Protein AF-A0A4P2QV17-F1 (afdb_monomer_lite)

Radius of gyration: 20.15 Å; chains: 1; bounding box: 48×38×55 Å

Organism: Sorangium cellulosum (NCBI:txid56)

Secondary structure (DSSP, 8-state):
-PPP--S-----S------S-HHHHHHHHHHHHHHHHHHHHHT----HHHHHHHHHHHT-THHHHHHHHHHHHHHHHHHHHHHHHHHHHHHHHHH-HHHHHH----HHHHHHHHHHSPPPSSHHHHHHHHHHHHHHHHHHHHHTGGG---TTHHHHHHHHHHHHHHHHHHHHHHHHHHHTT--HHHHHHHHHHHHHHHHHHHHHHHHHHHHHHTTSPPPTTHHHHHHHHHHHHT--SS-TTTHHHHHHTT--

InterPro domains:
  IPR009078 Ferritin-like superfamily [SSF47240] (22-201)

Foldseek 3Di:
DDDDDPPDDPPPAQDQDDDPDLLLLLLVLLVLVLQLLLLVLQLADQPVVQQVVVCVVVVHPVVVVVSVVVNVVSNVVSVVLNVLSVVVNVSSCVNCVVSNVPRDHPPVLNVLSNVLSPHQPHPLLVLLLQLLLLLLVLLCLVFPVVLRPPVVCVVSSVVVNVVSVVSLVVSLVVNVVALLPDAPVRLVVSLVSSVVSNVSNVVSCVVSLVSSCVPRNTDPCSSVVSSVVSCVVSCDDPVVPCVVVNVVVVVD

Sequence (252 aa):
MMEPDDENAPFDAPVSFGFESDAEANATCLLITWFAVVESAALGVLPVLPALDLARERGDLRYLDSFFAHGLKHLRDEQAHANLWCEALLDFTRAYPDVVERARLPGWLMKSMLRRVAVPHDVLEFAVDCLAFEVVMSAFYEIAAPRLSYPPLGPVFRRLAIDERAHTAYDRAYLECFLSGASLPAYLRAISRYWWHTAGVLATVVPLLRALDRHRPLPRGAFRRRLAAHIQGSGMPGCRRIAPALLGQRAA

Structure (mmCIF, N/CA/C/O backbone):
data_AF-A0A4P2QV17-F1
#
_entry.id   AF-A0A4P2QV17-F1
#
loop_
_atom_site.group_PDB
_atom_site.id
_atom_site.type_symbol
_atom_site.label_atom_id
_atom_site.label_alt_id
_atom_site.label_comp_id
_atom_site.label_asym_id
_atom_site.label_entity_id
_atom_site.label_seq_id
_atom_site.pdbx_PDB_ins_code
_atom_site.Cartn_x
_atom_site.Cartn_y
_atom_site.Cartn_z
_atom_site.occupancy
_atom_site.B_iso_or_equiv
_atom_site.auth_seq_id
_atom_site.auth_comp_id
_atom_site.auth_asym_id
_atom_site.auth_atom_id
_atom_site.pdbx_PDB_model_num
ATOM 1 N N . MET A 1 1 ? -25.572 -18.190 -24.421 1.00 38.19 1 MET A N 1
ATOM 2 C CA . MET A 1 1 ? -24.127 -18.269 -24.704 1.00 38.19 1 MET A CA 1
ATOM 3 C C . MET A 1 1 ? -23.451 -17.537 -23.567 1.00 38.19 1 MET A C 1
ATOM 5 O O . MET A 1 1 ? -23.617 -16.330 -23.487 1.00 38.19 1 MET A O 1
ATOM 9 N N . MET A 1 2 ? -22.871 -18.273 -22.619 1.00 33.22 2 MET A N 1
ATOM 10 C CA . MET A 1 2 ? -21.973 -17.689 -21.621 1.00 33.22 2 MET A CA 1
ATOM 11 C C . MET A 1 2 ? -20.630 -17.489 -22.318 1.00 33.22 2 MET A C 1
ATOM 13 O O . MET A 1 2 ? -20.130 -18.434 -22.931 1.00 33.22 2 MET A O 1
ATOM 17 N N . GLU A 1 3 ? -20.105 -16.269 -22.288 1.00 33.69 3 GLU A N 1
ATOM 18 C CA . GLU A 1 3 ? -18.690 -16.034 -22.570 1.00 33.69 3 GLU A CA 1
ATOM 19 C C . GLU A 1 3 ? -17.870 -16.762 -21.494 1.00 33.69 3 GLU A C 1
ATOM 21 O O . GLU A 1 3 ? -18.296 -16.788 -20.337 1.00 33.69 3 GLU A O 1
ATOM 26 N N . PRO A 1 4 ? -16.762 -17.426 -21.848 1.00 39.09 4 PRO A N 1
ATOM 27 C CA . PRO A 1 4 ? -15.910 -18.043 -20.848 1.00 39.09 4 PRO A CA 1
ATOM 28 C C . PRO A 1 4 ? -15.211 -16.953 -20.025 1.00 39.09 4 PRO A C 1
ATOM 30 O O . PRO A 1 4 ? -14.609 -16.039 -20.586 1.00 39.09 4 PRO A O 1
ATOM 33 N N . ASP A 1 5 ? -15.303 -17.084 -18.701 1.00 39.72 5 ASP A N 1
ATOM 34 C CA . ASP A 1 5 ? -14.542 -16.320 -17.714 1.00 39.72 5 ASP A CA 1
ATOM 35 C C . ASP A 1 5 ? -13.038 -16.535 -17.937 1.00 39.72 5 ASP A C 1
ATOM 37 O O . ASP A 1 5 ? -12.472 -17.568 -17.575 1.00 39.72 5 ASP A O 1
ATOM 41 N N . ASP A 1 6 ? -12.386 -15.538 -18.527 1.00 38.88 6 ASP A N 1
ATOM 42 C CA . ASP A 1 6 ? -10.941 -15.492 -18.767 1.00 38.88 6 ASP A CA 1
ATOM 43 C C . ASP A 1 6 ? -10.205 -14.870 -17.556 1.00 38.88 6 ASP A C 1
ATOM 45 O O . ASP A 1 6 ? -9.316 -14.032 -17.691 1.00 38.88 6 ASP A O 1
ATOM 49 N N . GLU A 1 7 ? -10.623 -15.220 -16.331 1.00 42.09 7 GLU A N 1
ATOM 50 C CA . GLU A 1 7 ? -10.045 -14.683 -15.082 1.00 42.09 7 GLU A CA 1
ATOM 51 C C . GLU A 1 7 ? -8.847 -15.497 -14.550 1.00 42.09 7 GLU A C 1
ATOM 53 O O . GLU A 1 7 ? -8.261 -15.118 -13.542 1.00 42.09 7 GLU A O 1
ATOM 58 N N . ASN A 1 8 ? -8.441 -16.585 -15.219 1.00 40.03 8 ASN A N 1
ATOM 59 C CA . ASN A 1 8 ? -7.375 -17.484 -14.742 1.00 40.03 8 ASN A CA 1
ATOM 60 C C . ASN A 1 8 ? -6.414 -17.982 -15.838 1.00 40.03 8 ASN A C 1
ATOM 62 O O . ASN A 1 8 ? -5.809 -19.045 -15.682 1.00 40.03 8 ASN A O 1
ATOM 66 N N . ALA A 1 9 ? -6.259 -17.262 -16.954 1.00 36.94 9 ALA A N 1
ATOM 67 C CA . ALA A 1 9 ? -5.249 -17.637 -17.942 1.00 36.94 9 ALA A CA 1
ATOM 68 C C . ALA A 1 9 ? -3.845 -17.548 -17.299 1.00 36.94 9 ALA A C 1
ATOM 70 O O . ALA A 1 9 ? -3.461 -16.464 -16.848 1.00 36.94 9 ALA A O 1
ATOM 71 N N . PRO A 1 10 ? -3.077 -18.655 -17.213 1.00 42.69 10 PRO A N 1
ATOM 72 C CA . PRO A 1 10 ? -1.694 -18.587 -16.761 1.00 42.69 10 PRO A CA 1
ATOM 73 C C . PRO A 1 10 ? -0.923 -17.636 -17.678 1.00 42.69 10 PRO A C 1
ATOM 75 O O . PRO A 1 10 ? -1.154 -17.611 -18.887 1.00 42.69 10 PRO A O 1
ATOM 78 N N . PHE A 1 11 ? -0.010 -16.850 -17.105 1.00 51.84 11 PHE A N 1
ATOM 79 C CA . PHE A 1 11 ? 0.946 -16.073 -17.887 1.00 51.84 11 PHE A CA 1
ATOM 80 C C . PHE A 1 11 ? 1.779 -17.056 -18.732 1.00 51.84 11 PHE A C 1
ATOM 82 O O . PHE A 1 11 ? 2.715 -17.684 -18.235 1.00 51.84 11 PHE A O 1
ATOM 89 N N . ASP A 1 12 ? 1.390 -17.257 -19.995 1.00 48.19 12 ASP A N 1
ATOM 90 C CA . ASP A 1 12 ? 2.164 -18.022 -20.974 1.00 48.19 12 ASP A CA 1
ATOM 91 C C . ASP A 1 12 ? 3.592 -17.453 -21.069 1.00 48.19 12 ASP A C 1
ATOM 93 O O . ASP A 1 12 ? 3.799 -16.265 -20.829 1.00 48.19 12 ASP A O 1
ATOM 97 N N . ALA A 1 13 ? 4.555 -18.335 -21.385 1.00 48.34 13 ALA A N 1
ATOM 98 C CA . ALA A 1 13 ? 6.018 -18.160 -21.427 1.00 48.34 13 ALA A CA 1
ATOM 99 C C . ALA A 1 13 ? 6.567 -16.715 -21.313 1.00 48.34 13 ALA A C 1
ATOM 101 O O . ALA A 1 13 ? 6.122 -15.838 -22.054 1.00 48.34 13 ALA A O 1
ATOM 102 N N . PRO A 1 14 ? 7.621 -16.470 -20.499 1.00 56.62 14 PRO A N 1
ATOM 103 C CA . PRO A 1 14 ? 8.098 -15.122 -20.184 1.00 56.62 14 PRO A CA 1
ATOM 104 C C . PRO A 1 14 ? 8.281 -14.273 -21.447 1.00 56.62 14 PRO A C 1
ATOM 106 O O . PRO A 1 14 ? 9.159 -14.530 -22.276 1.00 56.62 14 PRO A O 1
ATOM 109 N N . VAL A 1 15 ? 7.424 -13.261 -21.596 1.00 62.22 15 VAL A N 1
ATOM 110 C CA . VAL A 1 15 ? 7.450 -12.355 -22.744 1.00 62.22 15 VAL A CA 1
ATOM 111 C C . VAL A 1 15 ? 8.679 -11.466 -22.613 1.00 62.22 15 VAL A C 1
ATOM 113 O O . VAL A 1 15 ? 8.728 -10.561 -21.779 1.00 62.22 15 VAL A O 1
ATOM 116 N N . SER A 1 16 ? 9.684 -11.718 -23.449 1.00 63.75 16 SER A N 1
ATOM 117 C CA . SER A 1 16 ? 10.854 -10.851 -23.540 1.00 63.75 16 SER A CA 1
ATOM 118 C C . SER A 1 16 ? 10.468 -9.532 -24.218 1.00 63.75 16 SER A C 1
ATOM 120 O O . SER A 1 16 ? 10.110 -9.488 -25.394 1.00 63.75 16 SER A O 1
ATOM 122 N N . PHE A 1 17 ? 10.522 -8.450 -23.449 1.00 78.38 17 PHE A N 1
ATOM 123 C CA . PHE A 1 17 ? 10.371 -7.063 -23.883 1.00 78.38 17 PHE A CA 1
ATOM 124 C C . PHE A 1 17 ? 11.746 -6.381 -23.999 1.00 78.38 17 PHE A C 1
ATOM 126 O O . PHE A 1 17 ? 12.579 -6.460 -23.094 1.00 78.38 17 PHE A O 1
ATOM 133 N N . GLY A 1 18 ? 12.005 -5.685 -25.103 1.00 81.69 18 GLY A N 1
ATOM 134 C CA . GLY A 1 18 ? 13.223 -4.889 -25.245 1.00 81.69 18 GLY A CA 1
ATOM 135 C C . GLY A 1 18 ? 13.102 -3.577 -24.475 1.00 81.69 18 GLY A C 1
ATOM 136 O O . GLY A 1 18 ? 12.400 -2.680 -24.929 1.00 81.69 18 GLY A O 1
ATOM 137 N N . PHE A 1 19 ? 13.783 -3.459 -23.332 1.00 84.69 19 PHE A N 1
ATOM 138 C CA . PHE A 1 19 ? 13.899 -2.183 -22.621 1.00 84.69 19 PHE A CA 1
ATOM 139 C C . PHE A 1 19 ? 14.647 -1.149 -23.469 1.00 84.69 19 PHE A C 1
ATOM 141 O O . PHE A 1 19 ? 15.650 -1.475 -24.106 1.00 84.69 19 PHE A O 1
ATOM 148 N N . GLU A 1 20 ? 14.202 0.108 -23.431 1.00 83.00 20 GLU A N 1
ATOM 149 C CA . GLU A 1 20 ? 14.840 1.206 -24.169 1.00 83.00 20 GLU A CA 1
ATOM 150 C C . GLU A 1 20 ? 16.208 1.571 -23.567 1.00 83.00 20 GLU A C 1
ATOM 152 O O . GLU A 1 20 ? 17.064 2.145 -24.243 1.00 83.00 20 GLU A O 1
ATOM 157 N N . SER A 1 21 ? 16.444 1.224 -22.294 1.00 84.31 21 SER A N 1
ATOM 158 C CA . SER A 1 21 ? 17.759 1.336 -21.661 1.00 84.31 21 SER A CA 1
ATOM 159 C C . SER A 1 21 ? 17.934 0.453 -20.418 1.00 84.31 21 SER A C 1
ATOM 161 O O . SER A 1 21 ? 16.971 0.004 -19.792 1.00 84.31 21 SER A O 1
ATOM 163 N N . ASP A 1 22 ? 19.183 0.346 -19.952 1.00 85.88 22 ASP A N 1
ATOM 164 C CA . ASP A 1 22 ? 19.517 -0.246 -18.651 1.00 85.88 22 ASP A CA 1
ATOM 165 C C . ASP A 1 22 ? 18.851 0.458 -17.463 1.00 85.88 22 ASP A C 1
ATOM 167 O O . ASP A 1 22 ? 18.539 -0.179 -16.456 1.00 85.88 22 ASP A O 1
ATOM 171 N N . ALA A 1 23 ? 18.636 1.773 -17.545 1.00 84.50 23 ALA A N 1
ATOM 172 C CA . ALA A 1 23 ? 17.977 2.518 -16.479 1.00 84.50 23 ALA A CA 1
ATOM 173 C C . ALA A 1 23 ? 16.497 2.123 -16.352 1.00 84.50 23 ALA A C 1
ATOM 175 O O . ALA A 1 23 ? 15.996 2.051 -15.228 1.00 84.50 23 ALA A O 1
ATOM 176 N N . GLU A 1 24 ? 15.830 1.803 -17.467 1.00 86.31 24 GLU A N 1
ATOM 177 C CA . GLU A 1 24 ? 14.460 1.277 -17.471 1.00 86.31 24 GLU A CA 1
ATOM 178 C C . GLU A 1 24 ? 14.379 -0.089 -16.811 1.00 86.31 24 GLU A C 1
ATOM 180 O O . GLU A 1 24 ? 13.544 -0.316 -15.933 1.00 86.31 24 GLU A O 1
ATOM 185 N N . ALA A 1 25 ? 15.274 -0.986 -17.229 1.00 88.25 25 ALA A N 1
ATOM 186 C CA . ALA A 1 25 ? 15.317 -2.354 -16.750 1.00 88.25 25 ALA A CA 1
ATOM 187 C C . ALA A 1 25 ? 15.582 -2.377 -15.238 1.00 88.25 25 ALA A C 1
ATOM 189 O O . ALA A 1 25 ? 14.875 -3.043 -14.483 1.00 88.25 25 ALA A O 1
ATOM 190 N N . ASN A 1 26 ? 16.534 -1.561 -14.770 1.00 87.44 26 ASN A N 1
ATOM 191 C CA . ASN A 1 26 ? 16.851 -1.426 -13.349 1.00 87.44 26 ASN A CA 1
ATOM 192 C C . ASN A 1 26 ? 15.697 -0.801 -12.544 1.00 87.44 26 ASN A C 1
ATOM 194 O O . ASN A 1 26 ? 15.430 -1.238 -11.424 1.00 87.44 26 ASN A O 1
ATOM 198 N N . ALA A 1 27 ? 15.011 0.216 -13.082 1.00 86.88 27 ALA A N 1
ATOM 199 C CA . ALA A 1 27 ? 13.859 0.830 -12.417 1.00 86.88 27 ALA A CA 1
ATOM 200 C C . ALA A 1 27 ? 12.680 -0.149 -12.309 1.00 86.88 27 ALA A C 1
ATOM 202 O O . ALA A 1 27 ? 12.045 -0.226 -11.258 1.00 86.88 27 ALA A O 1
ATOM 203 N N . THR A 1 28 ? 12.436 -0.926 -13.366 1.00 89.50 28 THR A N 1
ATOM 204 C CA . THR A 1 28 ? 11.405 -1.970 -13.408 1.00 89.50 28 THR A CA 1
ATOM 205 C C . THR A 1 28 ? 11.719 -3.084 -12.410 1.00 89.50 28 THR A C 1
ATOM 207 O O . THR A 1 28 ? 10.870 -3.418 -11.589 1.00 89.50 28 THR A O 1
ATOM 210 N N . CYS A 1 29 ? 12.957 -3.588 -12.391 1.00 89.62 29 CYS A N 1
ATOM 211 C CA . CYS A 1 29 ? 13.399 -4.599 -11.427 1.00 89.62 29 CYS A CA 1
ATOM 212 C C . CYS A 1 29 ? 13.250 -4.121 -9.974 1.00 89.62 29 CYS A C 1
ATOM 214 O O . CYS A 1 29 ? 12.687 -4.831 -9.137 1.00 89.62 29 CYS A O 1
ATOM 216 N N . LEU A 1 30 ? 13.702 -2.895 -9.677 1.00 87.25 30 LEU A N 1
ATOM 217 C CA . LEU A 1 30 ? 13.573 -2.306 -8.344 1.00 87.25 30 LEU A CA 1
ATOM 218 C C . LEU A 1 30 ? 12.106 -2.201 -7.917 1.00 87.25 30 LEU A C 1
ATOM 220 O O . LEU A 1 30 ? 11.791 -2.458 -6.759 1.00 87.25 30 LEU A O 1
ATOM 224 N N . LEU A 1 31 ? 11.224 -1.828 -8.841 1.00 89.00 31 LEU A N 1
ATOM 225 C CA . LEU A 1 31 ? 9.802 -1.677 -8.581 1.00 89.00 31 LEU A CA 1
ATOM 226 C C . LEU A 1 31 ? 9.115 -3.010 -8.302 1.00 89.00 31 LEU A C 1
ATOM 228 O O . LEU A 1 31 ? 8.479 -3.137 -7.260 1.00 89.00 31 LEU A O 1
ATOM 232 N N . ILE A 1 32 ? 9.274 -3.994 -9.191 1.00 90.12 32 ILE A N 1
ATOM 233 C CA . ILE A 1 32 ? 8.672 -5.324 -9.021 1.00 90.12 32 ILE A CA 1
ATOM 234 C C . ILE A 1 32 ? 9.133 -5.922 -7.693 1.00 90.12 32 ILE A C 1
ATOM 236 O O . ILE A 1 32 ? 8.326 -6.420 -6.914 1.00 90.12 32 ILE A O 1
ATOM 240 N N . THR A 1 33 ? 10.428 -5.799 -7.394 1.00 88.44 33 THR A N 1
ATOM 241 C CA . THR A 1 33 ? 10.967 -6.312 -6.136 1.00 88.44 33 THR A CA 1
ATOM 242 C C . THR A 1 33 ? 10.422 -5.563 -4.927 1.00 88.44 33 THR A C 1
ATOM 244 O O . THR A 1 33 ? 10.116 -6.178 -3.911 1.00 88.44 33 THR A O 1
ATOM 247 N N . TRP A 1 34 ? 10.305 -4.235 -5.009 1.00 87.69 34 TRP A N 1
ATOM 248 C CA . TRP A 1 34 ? 9.738 -3.436 -3.926 1.00 87.69 34 TRP A CA 1
ATOM 249 C C . TRP A 1 34 ? 8.313 -3.889 -3.614 1.00 87.69 34 TRP A C 1
ATOM 251 O O . TRP A 1 34 ? 8.033 -4.188 -2.458 1.00 87.69 34 TRP A O 1
ATOM 261 N N . PHE A 1 35 ? 7.456 -4.018 -4.627 1.00 87.81 35 PHE A N 1
ATOM 262 C CA . PHE A 1 35 ? 6.078 -4.459 -4.433 1.00 87.81 35 PHE A CA 1
ATOM 263 C C . PHE A 1 35 ? 6.002 -5.885 -3.898 1.00 87.81 35 PHE A C 1
ATOM 265 O O . PHE A 1 35 ? 5.341 -6.108 -2.893 1.00 87.81 35 PHE A O 1
ATOM 272 N N . ALA A 1 36 ? 6.763 -6.827 -4.462 1.00 88.06 36 ALA A N 1
ATOM 273 C CA . ALA A 1 36 ? 6.804 -8.195 -3.947 1.00 88.06 36 ALA A CA 1
ATOM 274 C C . ALA A 1 36 ? 7.139 -8.232 -2.445 1.00 88.06 36 ALA A C 1
ATOM 276 O O . ALA A 1 36 ? 6.538 -8.989 -1.688 1.00 88.06 36 ALA A O 1
ATOM 277 N N . VAL A 1 37 ? 8.060 -7.375 -1.990 1.00 84.94 37 VAL A N 1
ATOM 278 C CA . VAL A 1 37 ? 8.419 -7.256 -0.570 1.00 84.94 37 VAL A CA 1
ATOM 279 C C . VAL A 1 37 ? 7.317 -6.600 0.255 1.00 84.94 37 VAL A C 1
ATOM 281 O O . VAL A 1 37 ? 7.038 -7.053 1.362 1.00 84.94 37 VAL A O 1
ATOM 284 N N . VAL A 1 38 ? 6.747 -5.505 -0.237 1.00 83.38 38 VAL A N 1
ATOM 285 C CA . VAL A 1 38 ? 5.783 -4.696 0.511 1.00 83.38 38 VAL A CA 1
ATOM 286 C C . VAL A 1 38 ? 4.466 -5.430 0.702 1.00 83.38 38 VAL A C 1
ATOM 288 O O . VAL A 1 38 ? 4.000 -5.510 1.830 1.00 83.38 38 VAL A O 1
ATOM 291 N N . GLU A 1 39 ? 3.936 -6.026 -0.355 1.00 85.25 39 GLU A N 1
ATOM 292 C CA . GLU A 1 39 ? 2.667 -6.762 -0.350 1.00 85.25 39 GLU A CA 1
ATOM 293 C C . GLU A 1 39 ? 2.804 -8.034 0.502 1.00 85.25 39 GLU A C 1
ATOM 295 O O . GLU A 1 39 ? 1.955 -8.366 1.325 1.00 85.25 39 GLU A O 1
ATOM 300 N N . SER A 1 40 ? 3.969 -8.695 0.434 1.00 85.12 40 SER A N 1
ATOM 301 C CA . SER A 1 40 ? 4.284 -9.805 1.347 1.00 85.12 40 SER A CA 1
ATOM 302 C C . SER A 1 40 ? 4.381 -9.360 2.809 1.00 85.12 40 SER A C 1
ATOM 304 O O . SER A 1 40 ? 4.091 -10.142 3.711 1.00 85.12 40 SER A O 1
ATOM 306 N N . ALA A 1 41 ? 4.828 -8.130 3.071 1.00 80.31 41 ALA A N 1
ATOM 307 C CA . ALA A 1 41 ? 4.888 -7.589 4.425 1.00 80.31 41 ALA A CA 1
ATOM 308 C C . ALA A 1 41 ? 3.508 -7.128 4.922 1.00 80.31 41 ALA A C 1
ATOM 310 O O . ALA A 1 41 ? 3.248 -7.239 6.121 1.00 80.31 41 ALA A O 1
ATOM 311 N N . ALA A 1 42 ? 2.636 -6.655 4.026 1.00 79.00 42 ALA A N 1
ATOM 312 C CA . ALA A 1 42 ? 1.272 -6.217 4.321 1.00 79.00 42 ALA A CA 1
ATOM 313 C C . ALA A 1 42 ? 0.392 -7.352 4.867 1.00 79.00 42 ALA A C 1
ATOM 315 O O . ALA A 1 42 ? -0.451 -7.103 5.725 1.00 79.00 42 ALA A O 1
ATOM 316 N N . LEU A 1 43 ? 0.697 -8.610 4.516 1.00 77.50 43 LEU A N 1
ATOM 317 C CA . LEU A 1 43 ? 0.105 -9.799 5.146 1.00 77.50 43 LEU A CA 1
ATOM 318 C C . LEU A 1 43 ? 0.151 -9.768 6.683 1.00 77.50 43 LEU A C 1
ATOM 320 O O . LEU A 1 43 ? -0.746 -10.311 7.318 1.00 77.50 43 LEU A O 1
ATOM 324 N N . GLY A 1 44 ? 1.160 -9.117 7.275 1.00 73.00 44 GLY A N 1
ATOM 325 C CA . GLY A 1 44 ? 1.158 -8.686 8.673 1.00 73.00 44 GLY A CA 1
ATOM 326 C C . GLY A 1 44 ? 0.706 -9.725 9.711 1.00 73.00 44 GLY A C 1
ATOM 327 O O . GLY A 1 44 ? 0.796 -10.938 9.535 1.00 73.00 44 GLY A O 1
ATOM 328 N N . VAL A 1 45 ? 0.251 -9.228 10.863 1.00 73.00 45 VAL A N 1
ATOM 329 C CA . VAL A 1 45 ? -0.427 -10.029 11.889 1.00 73.00 45 VAL A CA 1
ATOM 330 C C . VAL A 1 45 ? -1.637 -9.236 12.356 1.00 73.00 45 VAL A C 1
ATOM 332 O O . VAL A 1 45 ? -1.490 -8.100 12.810 1.00 73.00 45 VAL A O 1
ATOM 335 N N . LEU A 1 46 ? -2.827 -9.835 12.279 1.00 82.81 46 LEU A N 1
ATOM 336 C CA . LEU A 1 46 ? -4.031 -9.227 12.843 1.00 82.81 46 LEU A CA 1
ATOM 337 C C . LEU A 1 46 ? -3.848 -9.029 14.358 1.00 82.81 46 LEU A C 1
ATOM 339 O O . LEU A 1 46 ? -3.422 -9.970 15.038 1.00 82.81 46 LEU A O 1
ATOM 343 N N . PRO A 1 47 ? -4.206 -7.863 14.931 1.00 84.44 47 PRO A N 1
ATOM 344 C CA . PRO A 1 47 ? -4.089 -7.612 16.368 1.00 84.44 47 PRO A CA 1
ATOM 345 C C . PRO A 1 47 ? -5.201 -8.333 17.149 1.00 84.44 47 PRO A C 1
ATOM 347 O O . PRO A 1 47 ? -6.060 -7.709 17.767 1.00 84.44 47 PRO A O 1
ATOM 350 N N . VAL A 1 48 ? -5.192 -9.671 17.130 1.00 87.75 48 VAL A N 1
ATOM 351 C CA . VAL A 1 48 ? -6.251 -10.518 17.702 1.00 87.75 48 VAL A CA 1
ATOM 352 C C . VAL A 1 48 ? -6.387 -10.309 19.207 1.00 87.75 48 VAL A C 1
ATOM 354 O O . VAL A 1 48 ? -7.500 -10.119 19.688 1.00 87.75 48 VAL A O 1
ATOM 357 N N . LEU A 1 49 ? -5.279 -10.316 19.959 1.00 86.81 49 LEU A N 1
ATOM 358 C CA . LEU A 1 49 ? -5.333 -10.098 21.410 1.00 86.81 49 LEU A CA 1
ATOM 359 C C . LEU A 1 49 ? -5.874 -8.695 21.752 1.00 86.81 49 LEU A C 1
ATOM 361 O O . LEU A 1 49 ? -6.864 -8.638 22.480 1.00 86.81 49 LEU A O 1
ATOM 365 N N . PRO A 1 50 ? -5.364 -7.592 21.158 1.00 88.25 50 PRO A N 1
ATOM 366 C CA . PRO A 1 50 ? -5.984 -6.277 21.329 1.00 88.25 50 PRO A CA 1
ATOM 367 C C . PRO A 1 50 ? -7.467 -6.214 20.935 1.00 88.25 50 PRO A C 1
ATOM 369 O O . PRO A 1 50 ? -8.246 -5.536 21.601 1.00 88.25 50 PRO A O 1
ATOM 372 N N . ALA A 1 51 ? -7.892 -6.917 19.879 1.00 87.75 51 ALA A N 1
ATOM 373 C CA . ALA A 1 51 ? -9.300 -6.960 19.483 1.00 87.75 51 ALA A CA 1
ATOM 374 C C . ALA A 1 51 ? -10.178 -7.672 20.523 1.00 87.75 51 ALA A C 1
ATOM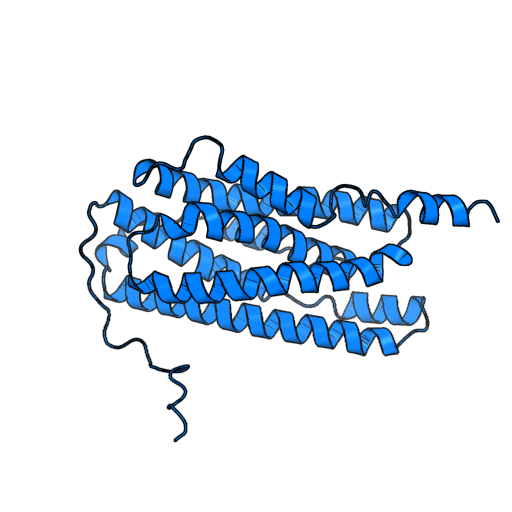 376 O O . ALA A 1 51 ? -11.275 -7.199 20.826 1.00 87.75 51 ALA A O 1
ATOM 377 N N . LEU A 1 52 ? -9.693 -8.778 21.093 1.00 89.19 52 LEU A N 1
ATOM 378 C CA . LEU A 1 52 ? -10.377 -9.500 22.167 1.00 89.19 52 LEU A CA 1
ATOM 379 C C . LEU A 1 52 ? -10.471 -8.661 23.444 1.00 89.19 52 LEU A C 1
ATOM 381 O O . LEU A 1 52 ? -11.527 -8.638 24.075 1.00 89.19 52 LEU A O 1
ATOM 385 N N . ASP A 1 53 ? -9.398 -7.964 23.814 1.00 88.94 53 ASP A N 1
ATOM 386 C CA . ASP A 1 53 ? -9.389 -7.088 24.986 1.00 88.94 53 ASP A CA 1
ATOM 387 C C . ASP A 1 53 ? -10.363 -5.920 24.808 1.00 88.94 53 ASP A C 1
ATOM 389 O O . ASP A 1 53 ? -11.208 -5.694 25.674 1.00 88.94 53 ASP A O 1
ATOM 393 N N . LEU A 1 54 ? -10.372 -5.279 23.635 1.00 84.69 54 LEU A N 1
ATOM 394 C CA . LEU A 1 54 ? -11.332 -4.220 23.317 1.00 84.69 54 LEU A CA 1
ATOM 395 C C . LEU A 1 54 ? -12.791 -4.710 23.372 1.00 84.69 54 LEU A C 1
ATOM 397 O O . LEU A 1 54 ? -13.666 -4.001 23.870 1.00 84.69 54 LEU A O 1
ATOM 401 N N . ALA A 1 55 ? -13.068 -5.923 22.880 1.00 87.31 55 ALA A N 1
ATOM 402 C CA . ALA A 1 55 ? -14.405 -6.517 22.942 1.00 87.31 55 ALA A CA 1
ATOM 403 C C . ALA A 1 55 ? -14.860 -6.754 24.393 1.00 87.31 55 ALA A C 1
ATOM 405 O O . ALA A 1 55 ? -16.020 -6.498 24.725 1.00 87.31 55 ALA A O 1
ATOM 406 N N . ARG A 1 56 ? -13.945 -7.197 25.270 1.00 88.00 56 ARG A N 1
ATOM 407 C CA . ARG A 1 56 ? -14.202 -7.371 26.712 1.00 88.00 56 ARG A CA 1
ATOM 408 C C . ARG A 1 56 ? -14.456 -6.037 27.402 1.00 88.00 56 ARG A C 1
ATOM 410 O O . ARG A 1 56 ? -15.432 -5.925 28.136 1.00 88.00 56 ARG A O 1
ATOM 417 N N . GLU A 1 57 ? -13.618 -5.036 27.141 1.00 86.56 57 GLU A N 1
ATOM 418 C CA . GLU A 1 57 ? -13.748 -3.688 27.708 1.00 86.56 57 GLU A CA 1
ATOM 419 C C . GLU A 1 57 ? -15.083 -3.030 27.338 1.00 86.56 57 GLU A C 1
ATOM 421 O O . GLU A 1 57 ? -15.692 -2.350 28.162 1.00 86.56 57 GLU A O 1
ATOM 426 N N . ARG A 1 58 ? -15.561 -3.253 26.107 1.00 83.56 58 ARG A N 1
ATOM 427 C CA . ARG A 1 58 ? -16.835 -2.708 25.610 1.00 83.56 58 ARG A CA 1
ATOM 428 C C . ARG A 1 58 ? -18.054 -3.563 25.956 1.00 83.56 58 ARG A C 1
ATOM 430 O O . ARG A 1 58 ? -19.176 -3.094 25.786 1.00 83.56 58 ARG A O 1
ATOM 437 N N . GLY A 1 59 ? -17.854 -4.807 26.391 1.00 87.56 59 GLY A N 1
ATOM 438 C CA . GLY A 1 59 ? -18.937 -5.776 26.563 1.00 87.56 59 GLY A CA 1
ATOM 439 C C . GLY A 1 59 ? -19.681 -6.098 25.260 1.00 87.56 59 GLY A C 1
ATOM 440 O O . GLY A 1 59 ? -20.861 -6.438 25.303 1.00 87.56 59 GLY A O 1
ATOM 441 N N . ASP A 1 60 ? -19.021 -5.981 24.104 1.00 85.56 60 ASP A N 1
ATOM 442 C CA . ASP A 1 60 ? -19.632 -6.180 22.785 1.00 85.56 60 ASP A CA 1
ATOM 443 C C . ASP A 1 60 ? -18.842 -7.204 21.967 1.00 85.56 60 ASP A C 1
ATOM 445 O O . ASP A 1 60 ? -17.876 -6.880 21.281 1.00 85.56 60 ASP A O 1
ATOM 449 N N . LEU A 1 61 ? -19.260 -8.470 22.037 1.00 86.88 61 LEU A N 1
ATOM 450 C CA . LEU A 1 61 ? -18.634 -9.554 21.272 1.00 86.88 61 LEU A CA 1
ATOM 451 C C . LEU A 1 61 ? -19.002 -9.525 19.784 1.00 86.88 61 LEU A C 1
ATOM 453 O O . LEU A 1 61 ? -18.240 -10.044 18.975 1.00 86.88 61 LEU A O 1
ATOM 457 N N . ARG A 1 62 ? -20.122 -8.892 19.400 1.00 85.00 62 ARG A N 1
ATOM 458 C CA . ARG A 1 62 ? -20.567 -8.814 17.991 1.00 85.00 62 ARG A CA 1
ATOM 459 C C . ARG A 1 62 ? -19.592 -8.022 17.126 1.00 85.00 62 ARG A C 1
ATOM 461 O O . ARG A 1 62 ? -19.498 -8.237 15.924 1.00 85.00 62 ARG A O 1
ATOM 468 N N . TYR A 1 63 ? -18.839 -7.124 17.751 1.00 82.38 63 TYR A N 1
ATOM 469 C CA . TYR A 1 63 ? -17.744 -6.414 17.113 1.00 82.38 63 TYR A CA 1
ATOM 470 C C . TYR A 1 63 ? -16.689 -7.372 16.520 1.00 82.38 63 TYR A C 1
ATOM 472 O O . TYR A 1 63 ? -16.165 -7.093 15.440 1.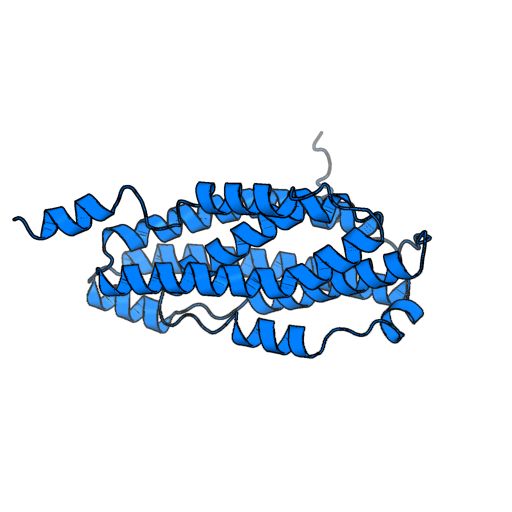00 82.38 63 TYR A O 1
ATOM 480 N N . LEU A 1 64 ? -16.414 -8.516 17.162 1.00 87.12 64 LEU A N 1
ATOM 481 C CA . LEU A 1 64 ? -15.400 -9.462 16.687 1.00 87.12 64 LEU A CA 1
ATOM 482 C C . LEU A 1 64 ? -15.736 -10.019 15.302 1.00 87.12 64 LEU A C 1
ATOM 484 O O . LEU A 1 64 ? -14.825 -10.187 14.496 1.00 87.12 64 LEU A O 1
ATOM 488 N N . ASP A 1 65 ? -17.017 -10.219 14.988 1.00 87.69 65 ASP A N 1
ATOM 489 C CA . ASP A 1 65 ? -17.440 -10.671 13.659 1.00 87.69 65 ASP A CA 1
ATOM 490 C C . ASP A 1 65 ? -17.019 -9.661 12.584 1.00 87.69 65 ASP A C 1
ATOM 492 O O . ASP A 1 65 ? -16.448 -10.037 11.563 1.00 87.69 65 ASP A O 1
ATOM 496 N N . SER A 1 66 ? -17.228 -8.364 12.840 1.00 81.88 66 SER A N 1
ATOM 497 C CA . SER A 1 66 ? -16.815 -7.298 11.920 1.00 81.88 66 SER A CA 1
ATOM 498 C C . SER A 1 66 ? -15.291 -7.160 11.810 1.00 81.88 66 SER A C 1
ATOM 500 O O . SER A 1 66 ? -14.778 -6.996 10.704 1.00 81.88 66 SER A O 1
ATOM 502 N N . PHE A 1 67 ? -14.566 -7.296 12.928 1.00 86.31 67 PHE A N 1
ATOM 503 C CA . PHE A 1 67 ? -13.101 -7.282 12.965 1.00 86.31 67 PHE A CA 1
ATOM 504 C C . PHE A 1 67 ? -12.511 -8.433 12.147 1.00 86.31 67 PHE A C 1
ATOM 506 O O . PHE A 1 67 ? -11.664 -8.208 11.287 1.00 86.31 67 PHE A O 1
ATOM 513 N N . PHE A 1 68 ? -12.968 -9.666 12.384 1.00 88.31 68 PHE A N 1
ATOM 514 C CA . PHE A 1 68 ? -12.456 -10.831 11.668 1.00 88.31 68 PHE A CA 1
ATOM 515 C C . PHE A 1 68 ? -12.902 -10.845 10.209 1.00 88.31 68 PHE A C 1
ATOM 517 O O . PHE A 1 68 ? -12.114 -11.248 9.360 1.00 88.31 68 PHE A O 1
ATOM 524 N N . ALA A 1 69 ? -14.111 -10.376 9.885 1.00 87.38 69 ALA A N 1
ATOM 525 C CA . ALA A 1 69 ? -14.535 -10.230 8.495 1.00 87.38 69 ALA A CA 1
ATOM 526 C C . ALA A 1 69 ? -13.630 -9.252 7.727 1.00 87.38 69 ALA A C 1
ATOM 528 O O . ALA A 1 69 ? -13.200 -9.576 6.620 1.00 87.38 69 ALA A O 1
ATOM 529 N N . HIS A 1 70 ? -13.296 -8.102 8.329 1.00 84.25 70 HIS A N 1
ATOM 530 C CA . HIS A 1 70 ? -12.348 -7.137 7.757 1.00 84.25 70 HIS A CA 1
ATOM 531 C C . HIS A 1 70 ? -10.947 -7.720 7.639 1.00 84.25 70 HIS A C 1
ATOM 533 O O . HIS A 1 70 ? -10.410 -7.788 6.535 1.00 84.25 70 HIS A O 1
ATOM 539 N N . GLY A 1 71 ? -10.409 -8.251 8.736 1.00 85.31 71 GLY A N 1
ATOM 540 C CA . GLY A 1 71 ? -9.069 -8.819 8.757 1.00 85.31 71 GLY A CA 1
ATOM 541 C C . GLY A 1 71 ? -8.890 -9.970 7.766 1.00 85.31 71 GLY A C 1
ATOM 542 O O . GLY A 1 71 ? -7.896 -10.010 7.054 1.00 85.31 71 GLY A O 1
ATOM 543 N N . LEU A 1 72 ? -9.856 -10.889 7.662 1.00 89.25 72 LEU A N 1
ATOM 544 C CA . LEU A 1 72 ? -9.791 -11.994 6.699 1.00 89.25 72 LEU A CA 1
ATOM 545 C C . LEU A 1 72 ? -9.900 -11.518 5.253 1.00 89.25 72 LEU A C 1
ATOM 547 O O . LEU A 1 72 ? -9.263 -12.113 4.387 1.00 89.25 72 LEU A O 1
ATOM 551 N N . LYS A 1 73 ? -10.712 -10.490 4.980 1.00 87.06 73 LYS A N 1
ATOM 552 C CA . LYS A 1 73 ? -10.780 -9.895 3.644 1.00 87.06 73 LYS A CA 1
ATOM 553 C C . LYS A 1 73 ? -9.432 -9.270 3.284 1.00 87.06 73 LYS A C 1
ATOM 555 O O . LYS A 1 73 ? -8.860 -9.674 2.282 1.00 87.06 73 LYS A O 1
ATOM 560 N N . HIS A 1 74 ? -8.904 -8.393 4.139 1.00 84.44 74 HIS A N 1
ATOM 561 C CA . HIS A 1 74 ? -7.598 -7.761 3.946 1.00 84.44 74 HIS A CA 1
ATOM 562 C C . HIS A 1 74 ? -6.506 -8.810 3.700 1.00 84.44 74 HIS A C 1
ATOM 564 O O . HIS A 1 74 ? -5.885 -8.799 2.650 1.00 84.44 74 HIS A O 1
ATOM 570 N N . LEU A 1 75 ? -6.366 -9.814 4.574 1.00 86.56 75 LEU A N 1
ATOM 571 C CA . LEU A 1 75 ? -5.371 -10.881 4.395 1.00 86.56 75 LEU A CA 1
ATOM 572 C C . LEU A 1 75 ? -5.487 -11.617 3.053 1.00 86.56 75 LEU A C 1
ATOM 574 O O . LEU A 1 75 ? -4.468 -11.999 2.485 1.00 86.56 75 LEU A O 1
ATOM 578 N N . ARG A 1 76 ? -6.707 -11.859 2.559 1.00 89.81 76 ARG A N 1
ATOM 579 C CA . ARG A 1 76 ? -6.918 -12.515 1.258 1.00 89.81 76 ARG A CA 1
ATOM 580 C C . ARG A 1 76 ? -6.511 -11.614 0.101 1.00 89.81 76 ARG A C 1
ATOM 582 O O . ARG A 1 76 ? -5.898 -12.110 -0.841 1.00 89.81 76 ARG A O 1
ATOM 589 N N . ASP A 1 77 ? -6.851 -10.334 0.181 1.00 86.38 77 ASP A N 1
ATOM 590 C CA . ASP A 1 77 ? -6.522 -9.361 -0.856 1.00 86.38 77 ASP A 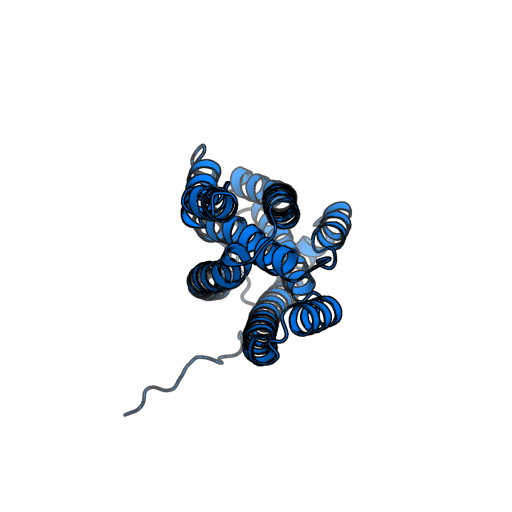CA 1
ATOM 591 C C . ASP A 1 77 ? -5.001 -9.149 -0.918 1.00 86.38 77 ASP A C 1
ATOM 593 O O . ASP A 1 77 ? -4.403 -9.369 -1.970 1.00 86.38 77 ASP A O 1
ATOM 597 N N . GLU A 1 78 ? -4.355 -8.894 0.227 1.00 85.81 78 GLU A N 1
ATOM 598 C CA . GLU A 1 78 ? -2.894 -8.763 0.325 1.00 85.81 78 GLU A CA 1
ATOM 599 C C . GLU A 1 78 ? -2.175 -10.043 -0.129 1.00 85.81 78 GLU A C 1
ATOM 601 O O . GLU A 1 78 ? -1.137 -9.990 -0.784 1.00 85.81 78 GLU A O 1
ATOM 606 N N . GLN A 1 79 ? -2.727 -11.228 0.167 1.00 90.50 79 GLN A N 1
ATOM 607 C CA . GLN A 1 79 ? -2.162 -12.493 -0.313 1.00 90.50 79 GLN A CA 1
ATOM 608 C C . GLN A 1 79 ? -2.234 -12.606 -1.834 1.00 90.50 79 GLN A C 1
ATOM 610 O O . GLN A 1 79 ? -1.268 -13.043 -2.464 1.00 90.50 79 GLN A O 1
ATOM 615 N N . ALA A 1 80 ? -3.366 -12.229 -2.428 1.00 89.75 80 ALA A N 1
ATOM 616 C CA . ALA A 1 80 ? -3.514 -12.220 -3.875 1.00 89.75 80 ALA A CA 1
ATOM 617 C C . ALA A 1 80 ? -2.521 -11.237 -4.514 1.00 89.75 80 ALA A C 1
ATOM 619 O O . ALA A 1 80 ? -1.846 -11.590 -5.480 1.00 89.75 80 ALA A O 1
ATOM 620 N N . HIS A 1 81 ? -2.368 -10.040 -3.944 1.00 88.75 81 HIS A N 1
ATOM 621 C CA . HIS A 1 81 ? -1.432 -9.021 -4.424 1.00 88.75 81 HIS A CA 1
ATOM 622 C C . HIS A 1 81 ? 0.023 -9.478 -4.289 1.00 88.75 81 HIS A C 1
ATOM 624 O O . HIS A 1 81 ? 0.785 -9.409 -5.256 1.00 88.75 81 HIS A O 1
ATOM 630 N N . ALA A 1 82 ? 0.400 -10.039 -3.138 1.00 89.06 82 ALA A N 1
ATOM 631 C CA . ALA A 1 82 ? 1.730 -10.590 -2.904 1.00 89.06 82 ALA A CA 1
ATOM 632 C C . ALA A 1 82 ? 2.074 -11.698 -3.908 1.00 89.06 82 ALA A C 1
ATOM 634 O O . ALA A 1 82 ? 3.174 -11.693 -4.467 1.00 89.06 82 ALA A O 1
ATOM 635 N N . ASN A 1 83 ? 1.133 -12.607 -4.188 1.00 91.19 83 ASN A N 1
ATOM 636 C CA . ASN A 1 83 ? 1.325 -13.662 -5.182 1.00 91.19 83 ASN A CA 1
ATOM 637 C C . ASN A 1 83 ? 1.551 -13.076 -6.581 1.00 91.19 83 ASN A C 1
ATOM 639 O O . ASN A 1 83 ? 2.542 -13.429 -7.218 1.00 91.19 83 ASN A O 1
ATOM 643 N N . LEU A 1 84 ? 0.716 -12.123 -7.015 1.00 89.94 84 LEU A N 1
ATOM 644 C CA . LEU A 1 84 ? 0.857 -11.463 -8.321 1.00 89.94 84 LEU A CA 1
ATOM 645 C C . LEU A 1 84 ? 2.238 -10.819 -8.495 1.00 89.94 84 LEU A C 1
ATOM 647 O O . LEU A 1 84 ? 2.874 -10.958 -9.542 1.00 89.94 84 LEU A O 1
ATOM 651 N N . TRP A 1 85 ? 2.735 -10.128 -7.469 1.00 90.62 85 TRP A N 1
ATOM 652 C CA . TRP A 1 85 ? 4.050 -9.494 -7.537 1.00 90.62 85 TRP A CA 1
ATOM 653 C C . TRP A 1 85 ? 5.211 -10.482 -7.443 1.00 90.62 85 TRP A C 1
ATOM 655 O O . TRP A 1 85 ? 6.237 -10.271 -8.094 1.00 90.62 85 TRP A O 1
ATOM 665 N N . CYS A 1 86 ? 5.067 -11.563 -6.675 1.00 91.12 86 CYS A N 1
ATOM 666 C CA . CYS A 1 86 ? 6.060 -12.635 -6.626 1.00 91.12 86 CYS A CA 1
ATOM 667 C C . CYS A 1 86 ? 6.160 -13.380 -7.964 1.00 91.12 86 CYS A C 1
ATOM 669 O O . CYS A 1 86 ? 7.268 -13.661 -8.421 1.00 91.12 86 CYS A O 1
ATOM 671 N N . GLU A 1 87 ? 5.030 -13.653 -8.615 1.00 91.00 87 GLU A N 1
ATOM 672 C CA . GLU A 1 87 ? 4.979 -14.247 -9.953 1.00 91.00 87 GLU A CA 1
ATOM 673 C C . GLU A 1 87 ? 5.610 -13.314 -10.991 1.00 91.00 87 GLU A C 1
ATOM 675 O O . GLU A 1 87 ? 6.524 -13.720 -11.711 1.00 91.00 87 GLU A O 1
ATOM 680 N N . ALA A 1 88 ? 5.240 -12.027 -10.983 1.00 89.94 88 ALA A N 1
ATOM 681 C 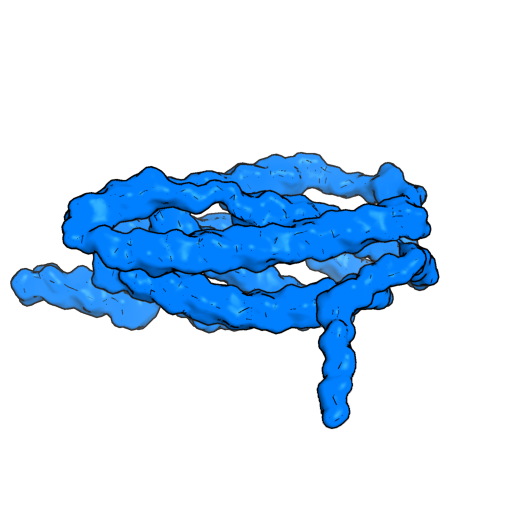CA . ALA A 1 88 ? 5.855 -11.028 -11.854 1.00 89.94 88 ALA A CA 1
ATOM 682 C C . ALA A 1 88 ? 7.379 -10.928 -11.649 1.00 89.94 88 ALA A C 1
ATOM 684 O O . ALA A 1 88 ? 8.125 -10.753 -12.615 1.00 89.94 88 ALA A O 1
ATOM 685 N N . LEU A 1 89 ? 7.862 -11.056 -10.406 1.00 90.62 89 LEU A N 1
ATOM 686 C CA . LEU A 1 89 ? 9.293 -11.079 -10.096 1.00 90.62 89 LEU A CA 1
ATOM 687 C C . LEU A 1 89 ? 9.979 -12.341 -10.621 1.00 90.62 89 LEU A C 1
ATOM 689 O O . LEU A 1 89 ? 11.089 -12.255 -11.154 1.00 90.62 89 LEU A O 1
ATOM 693 N N . LEU A 1 90 ? 9.340 -13.502 -10.478 1.00 91.00 90 LEU A N 1
ATOM 694 C CA . LEU A 1 90 ? 9.856 -14.775 -10.973 1.00 91.00 90 LEU A CA 1
ATOM 695 C C . LEU A 1 90 ? 10.018 -14.744 -12.495 1.00 91.00 90 LEU A C 1
ATOM 697 O O . LEU A 1 90 ? 11.086 -15.087 -13.010 1.00 91.00 90 LEU A O 1
ATOM 701 N N . ASP A 1 91 ? 8.997 -14.279 -13.208 1.00 90.19 91 ASP A N 1
ATOM 702 C CA . ASP A 1 91 ? 9.026 -14.186 -14.665 1.00 90.19 91 ASP A CA 1
ATOM 703 C C 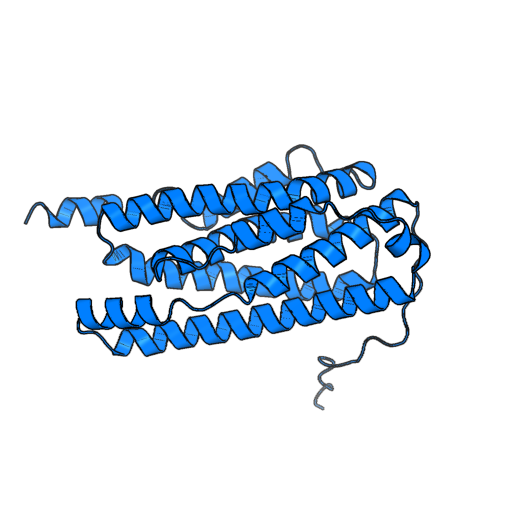. ASP A 1 91 ? 10.023 -13.137 -15.147 1.00 90.19 91 ASP A C 1
ATOM 705 O O . ASP A 1 91 ? 10.802 -13.400 -16.066 1.00 90.19 91 ASP A O 1
ATOM 709 N N . PHE A 1 92 ? 10.097 -11.987 -14.469 1.00 90.69 92 PHE A N 1
ATOM 710 C CA . PHE A 1 92 ? 11.121 -10.985 -14.752 1.00 90.69 92 PHE A CA 1
ATOM 711 C C . PHE A 1 92 ? 12.537 -11.545 -14.555 1.00 90.69 92 PHE A C 1
ATOM 713 O O . PHE A 1 92 ? 13.413 -11.314 -15.384 1.00 90.69 92 PHE A O 1
ATOM 720 N N . THR A 1 93 ? 12.766 -12.318 -13.491 1.00 90.69 93 THR A N 1
ATOM 721 C CA . THR A 1 93 ? 14.074 -12.932 -13.206 1.00 90.69 93 THR A CA 1
ATOM 722 C C . THR A 1 93 ? 14.474 -13.941 -14.279 1.00 90.69 93 THR A C 1
ATOM 724 O O . THR A 1 93 ? 15.643 -14.010 -14.651 1.00 90.69 93 THR A O 1
ATOM 727 N N . ARG A 1 94 ? 13.510 -14.696 -14.818 1.00 90.69 94 ARG A N 1
ATOM 728 C CA . ARG A 1 94 ? 13.741 -15.623 -15.935 1.00 90.69 94 ARG A CA 1
ATOM 729 C C . ARG A 1 94 ? 14.049 -14.890 -17.241 1.00 90.69 94 ARG A C 1
ATOM 731 O O . ARG A 1 94 ? 14.917 -15.333 -17.985 1.00 90.69 94 ARG A O 1
ATOM 738 N N . ALA A 1 95 ? 13.346 -13.793 -17.515 1.00 89.44 95 ALA A N 1
ATOM 739 C CA . ALA A 1 95 ? 13.509 -13.017 -18.742 1.00 89.44 95 ALA A CA 1
ATOM 740 C C . ALA A 1 95 ? 14.772 -12.135 -18.741 1.00 89.44 95 ALA A C 1
ATOM 742 O O . ALA A 1 95 ? 15.355 -11.901 -19.800 1.00 89.44 95 ALA A O 1
ATOM 743 N N . TYR A 1 96 ? 15.201 -11.653 -17.569 1.00 91.00 96 TYR A N 1
ATOM 744 C CA . TYR A 1 96 ? 16.288 -10.679 -17.425 1.00 91.00 96 TYR A CA 1
ATOM 745 C C . TYR A 1 96 ? 17.250 -11.005 -16.267 1.00 91.00 96 TYR A C 1
ATOM 747 O O . TYR A 1 96 ? 17.445 -10.169 -15.374 1.00 91.00 96 TYR A O 1
ATOM 755 N N . PRO A 1 97 ? 17.896 -12.185 -16.265 1.00 90.94 97 PRO A N 1
ATOM 756 C CA . PRO A 1 97 ? 18.789 -12.595 -15.178 1.00 90.94 97 PRO A CA 1
ATOM 757 C C . PRO A 1 97 ? 19.923 -11.585 -14.939 1.00 90.94 97 PRO A C 1
ATOM 759 O O . PRO A 1 97 ? 20.167 -11.192 -13.798 1.00 90.94 97 PRO A O 1
ATOM 762 N N . ASP A 1 98 ? 20.523 -11.054 -16.009 1.00 91.31 98 ASP A N 1
ATOM 763 C CA . ASP A 1 98 ? 21.611 -10.069 -15.929 1.00 91.31 98 ASP A CA 1
ATOM 764 C C . ASP A 1 98 ? 21.176 -8.734 -15.306 1.00 91.31 98 ASP A C 1
ATOM 766 O O . ASP A 1 98 ? 22.003 -7.981 -14.786 1.00 91.31 98 ASP A O 1
ATOM 770 N N . VAL A 1 99 ? 19.889 -8.372 -15.415 1.00 90.31 99 VAL A N 1
ATOM 771 C CA . VAL A 1 99 ? 19.338 -7.158 -14.786 1.00 90.31 99 VAL A CA 1
ATOM 772 C C . VAL A 1 99 ? 19.203 -7.386 -13.290 1.00 90.31 99 VAL A C 1
ATOM 774 O O . VAL A 1 99 ? 19.590 -6.526 -12.503 1.00 90.31 99 VAL A O 1
ATOM 777 N N . VAL A 1 100 ? 18.688 -8.549 -12.898 1.00 89.50 100 VAL A N 1
ATOM 778 C CA . VAL A 1 100 ? 18.524 -8.914 -11.490 1.00 89.50 100 VAL A CA 1
ATOM 779 C C . VAL A 1 100 ? 19.879 -9.028 -10.793 1.00 89.50 100 VAL A C 1
ATOM 781 O O . VAL A 1 100 ? 20.038 -8.497 -9.697 1.00 89.50 100 VAL A O 1
ATOM 784 N N . GLU A 1 101 ? 20.882 -9.630 -11.438 1.00 88.19 101 GLU A N 1
ATOM 785 C CA . GLU A 1 101 ? 22.223 -9.796 -10.861 1.00 88.19 101 GLU A CA 1
ATOM 786 C C . GLU A 1 101 ? 22.908 -8.451 -10.562 1.00 88.19 101 GLU A C 1
ATOM 788 O O . GLU A 1 101 ? 23.525 -8.267 -9.509 1.00 88.19 101 GLU A O 1
ATOM 793 N N . ARG A 1 102 ? 22.767 -7.467 -11.461 1.00 85.44 102 ARG A N 1
ATOM 794 C CA . ARG A 1 102 ? 23.351 -6.128 -11.274 1.00 85.44 102 ARG A CA 1
ATOM 795 C C . ARG A 1 102 ? 22.495 -5.195 -10.417 1.00 85.44 102 ARG A C 1
ATOM 797 O O . ARG A 1 102 ? 23.018 -4.203 -9.893 1.00 85.44 102 ARG A O 1
ATOM 804 N N . ALA A 1 103 ? 21.192 -5.457 -10.293 1.00 74.94 103 ALA A N 1
ATOM 805 C CA . ALA A 1 103 ? 20.271 -4.602 -9.560 1.00 74.94 103 ALA A CA 1
ATOM 806 C C . ALA A 1 103 ? 20.610 -4.609 -8.065 1.00 74.94 103 ALA A C 1
ATOM 808 O O . ALA A 1 103 ? 20.365 -5.559 -7.325 1.00 74.94 103 ALA A O 1
ATOM 809 N N . ARG A 1 104 ? 21.155 -3.492 -7.576 1.00 68.31 104 ARG A N 1
ATOM 810 C CA . ARG A 1 104 ? 21.395 -3.307 -6.143 1.00 68.31 104 ARG A CA 1
ATOM 811 C C . ARG A 1 104 ? 20.120 -2.842 -5.462 1.00 68.31 104 ARG A C 1
ATOM 813 O O . ARG A 1 104 ? 19.838 -1.645 -5.400 1.00 68.31 104 ARG A O 1
ATOM 820 N N . LEU A 1 105 ? 19.375 -3.790 -4.905 1.00 65.69 105 LEU A N 1
ATOM 821 C CA . LEU A 1 105 ? 18.285 -3.474 -3.993 1.00 65.69 105 LEU A CA 1
ATOM 822 C C . LEU A 1 105 ? 18.868 -2.803 -2.743 1.00 65.69 105 LEU A C 1
ATOM 824 O O . LEU A 1 105 ? 19.814 -3.327 -2.142 1.00 65.69 105 LEU A O 1
ATOM 828 N N . PRO A 1 106 ? 18.348 -1.644 -2.314 1.00 65.94 106 PRO A N 1
ATOM 829 C CA . PRO A 1 106 ? 18.847 -1.025 -1.104 1.00 65.94 106 PRO A CA 1
ATOM 830 C C . PRO A 1 106 ? 18.523 -1.931 0.091 1.00 65.94 106 PRO A C 1
ATOM 832 O O . PRO A 1 106 ? 17.369 -2.048 0.478 1.00 65.94 106 PRO A O 1
ATOM 835 N N . GLY A 1 107 ? 19.519 -2.560 0.723 1.00 66.44 107 GLY A N 1
ATOM 836 C CA . GLY A 1 107 ? 19.284 -3.465 1.864 1.00 66.44 107 GLY A CA 1
ATOM 837 C C . GLY A 1 107 ? 18.614 -2.796 3.078 1.00 66.44 107 GLY A C 1
ATOM 838 O O . GLY A 1 107 ? 18.056 -3.468 3.947 1.00 66.44 107 GLY A O 1
ATOM 839 N N . TRP A 1 108 ? 18.627 -1.460 3.141 1.00 70.50 108 TRP A N 1
ATOM 840 C CA . TRP A 1 108 ? 17.859 -0.694 4.124 1.00 70.50 108 TRP A CA 1
ATOM 841 C C . TRP A 1 108 ? 16.356 -0.680 3.829 1.00 70.50 108 TRP A C 1
ATOM 843 O O . TRP A 1 108 ? 15.586 -0.482 4.760 1.00 70.50 108 TRP A O 1
ATOM 853 N N . LEU A 1 109 ? 15.936 -0.899 2.581 1.00 67.50 109 LEU A N 1
ATOM 854 C CA . LEU A 1 109 ? 14.537 -0.900 2.162 1.00 67.50 109 LEU A CA 1
ATOM 855 C C . LEU A 1 109 ? 13.763 -1.994 2.898 1.00 67.50 109 LEU A C 1
ATOM 857 O O . LEU A 1 109 ? 12.796 -1.691 3.585 1.00 67.50 109 LEU A O 1
ATOM 861 N N . MET A 1 110 ? 14.277 -3.228 2.868 1.00 65.12 110 MET A N 1
ATOM 862 C CA . MET A 1 110 ? 13.718 -4.363 3.608 1.00 65.12 110 MET A CA 1
ATOM 863 C C . MET A 1 110 ? 13.658 -4.076 5.117 1.00 65.12 110 MET A C 1
ATOM 865 O O . MET A 1 110 ? 12.620 -4.228 5.752 1.00 65.12 110 MET A O 1
ATOM 869 N N . LYS A 1 111 ? 14.753 -3.567 5.701 1.00 67.69 111 LYS A N 1
ATOM 870 C CA . LYS A 1 111 ? 14.805 -3.215 7.133 1.00 67.69 111 LYS A CA 1
ATOM 871 C C . LYS A 1 111 ? 13.844 -2.082 7.502 1.00 67.69 111 LYS A C 1
ATOM 873 O O . LYS A 1 111 ? 13.321 -2.068 8.610 1.00 67.69 111 LYS A O 1
ATOM 878 N N . SER A 1 112 ? 13.649 -1.116 6.611 1.00 66.44 112 SER A N 1
ATOM 879 C CA . SER A 1 112 ? 12.740 0.013 6.801 1.00 66.44 112 SER A CA 1
ATOM 880 C C . SER A 1 112 ? 11.289 -0.437 6.695 1.00 66.44 112 SER A C 1
ATOM 882 O O . SER A 1 112 ? 10.492 -0.011 7.520 1.00 66.44 112 SER A O 1
ATOM 884 N N . MET A 1 113 ? 10.958 -1.306 5.737 1.00 66.12 113 MET A N 1
ATOM 885 C CA . MET A 1 113 ? 9.618 -1.875 5.587 1.00 66.12 113 MET A CA 1
ATOM 886 C C . MET A 1 113 ? 9.251 -2.738 6.793 1.00 66.12 113 MET A C 1
ATOM 888 O O . MET A 1 113 ? 8.270 -2.439 7.456 1.00 66.12 113 MET A O 1
ATOM 892 N N . LEU A 1 114 ? 10.096 -3.697 7.185 1.00 64.69 114 LEU A N 1
ATOM 893 C CA . LEU A 1 114 ? 9.834 -4.566 8.344 1.00 64.69 114 LEU A CA 1
ATOM 894 C C . LEU A 1 114 ? 9.718 -3.799 9.673 1.00 64.69 114 LEU A C 1
ATOM 896 O O . LEU A 1 114 ? 8.999 -4.214 10.573 1.00 64.69 114 LEU A O 1
ATOM 900 N N . ARG A 1 115 ? 10.415 -2.663 9.817 1.00 66.81 115 ARG A N 1
ATOM 901 C CA . ARG A 1 115 ? 10.277 -1.786 10.995 1.00 66.81 115 ARG A CA 1
ATOM 902 C C . ARG A 1 115 ? 9.029 -0.902 10.955 1.00 66.81 115 ARG A C 1
ATOM 904 O O . ARG A 1 115 ? 8.684 -0.328 11.984 1.00 66.81 115 ARG A O 1
ATOM 911 N N . ARG A 1 116 ? 8.426 -0.700 9.781 1.00 62.06 116 ARG A N 1
ATOM 912 C CA . ARG A 1 116 ? 7.314 0.243 9.562 1.00 62.06 116 ARG A CA 1
ATOM 913 C C . ARG A 1 116 ? 5.973 -0.455 9.415 1.00 62.06 116 ARG A C 1
ATOM 915 O O . ARG A 1 116 ? 5.008 0.057 9.969 1.00 62.06 116 ARG A O 1
ATOM 922 N N . VAL A 1 117 ? 5.963 -1.667 8.867 1.00 59.56 117 VAL A N 1
ATOM 923 C CA . VAL A 1 117 ? 4.924 -2.694 9.067 1.00 59.56 117 VAL A CA 1
ATOM 924 C C . VAL A 1 117 ? 5.065 -3.310 10.472 1.00 59.56 117 VAL A C 1
ATOM 926 O O . VAL A 1 117 ? 4.988 -4.517 10.677 1.00 59.56 117 VAL A O 1
ATOM 929 N N . ALA A 1 118 ? 5.385 -2.473 11.464 1.00 55.12 118 ALA A N 1
ATOM 930 C CA . ALA A 1 118 ? 5.442 -2.893 12.853 1.00 55.12 118 ALA A CA 1
ATOM 931 C C . ALA A 1 118 ? 4.053 -3.373 13.271 1.00 55.12 118 ALA A C 1
ATOM 933 O O . ALA A 1 118 ? 3.066 -2.726 12.927 1.00 55.12 118 ALA A O 1
ATOM 934 N N . VAL A 1 119 ? 4.011 -4.477 14.021 1.00 65.19 119 VAL A N 1
ATOM 935 C CA . VAL A 1 119 ? 2.778 -5.053 14.565 1.00 65.19 119 VAL A CA 1
ATOM 936 C C . VAL A 1 119 ? 1.978 -3.940 15.253 1.00 65.19 119 VAL A C 1
ATOM 938 O O . VAL A 1 119 ? 2.512 -3.320 16.179 1.00 65.19 119 VAL A O 1
ATOM 941 N N . PRO A 1 120 ? 0.748 -3.651 14.802 1.00 66.44 120 PRO A N 1
ATOM 942 C CA . PRO A 1 120 ? -0.073 -2.604 15.394 1.00 66.44 120 PRO A CA 1
ATOM 943 C C . PRO A 1 120 ? -0.315 -2.916 16.874 1.00 66.44 120 PRO A C 1
ATOM 945 O O . PRO A 1 120 ? -0.585 -4.064 17.237 1.00 66.44 120 PRO A O 1
ATOM 948 N N . HIS A 1 121 ? -0.198 -1.909 17.746 1.00 70.75 121 HIS A N 1
ATOM 949 C CA . HIS A 1 121 ? -0.381 -2.122 19.185 1.00 70.75 121 HIS A CA 1
ATOM 950 C C . HIS A 1 121 ? -1.852 -2.306 19.561 1.00 70.75 121 HIS A C 1
ATOM 952 O O . HIS A 1 121 ? -2.158 -2.979 20.545 1.00 70.75 121 HIS A O 1
ATOM 958 N N . ASP A 1 122 ? -2.758 -1.724 18.776 1.00 79.62 122 ASP A N 1
ATOM 959 C CA . ASP A 1 122 ? -4.196 -1.860 18.942 1.00 79.62 122 ASP A CA 1
ATOM 960 C C . ASP A 1 122 ? -4.925 -1.886 17.585 1.00 79.62 122 ASP A C 1
ATOM 962 O O . ASP A 1 122 ? -4.332 -1.724 16.516 1.00 79.62 122 ASP A O 1
ATOM 966 N N . VAL A 1 123 ? -6.234 -2.141 17.621 1.00 83.69 123 VAL A N 1
ATOM 967 C CA . VAL A 1 123 ? -7.057 -2.256 16.408 1.00 83.69 123 VAL A CA 1
ATOM 968 C C . VAL A 1 123 ? -7.180 -0.926 15.658 1.00 83.69 123 VAL A C 1
ATOM 970 O O . VAL A 1 123 ? -7.283 -0.912 14.431 1.00 83.69 123 VAL A O 1
ATOM 973 N N . LEU A 1 124 ? -7.162 0.196 16.380 1.00 84.06 124 LEU A N 1
ATOM 974 C CA . LEU A 1 124 ? -7.274 1.516 15.772 1.00 84.06 124 LEU A CA 1
ATOM 975 C C . LEU A 1 124 ? -5.994 1.857 15.001 1.00 84.06 124 LEU A C 1
ATOM 977 O O . LEU A 1 124 ? -6.073 2.380 13.893 1.00 84.06 124 LEU A O 1
ATOM 981 N N . GLU A 1 125 ? -4.828 1.531 15.554 1.00 85.12 125 GLU A N 1
ATOM 982 C CA . GLU A 1 125 ? -3.545 1.662 14.867 1.00 85.12 125 GLU A CA 1
ATOM 983 C C . GLU A 1 125 ? -3.467 0.765 13.629 1.00 85.12 125 GLU A C 1
ATOM 985 O O . GLU A 1 125 ? -2.997 1.230 12.596 1.00 85.12 125 GLU A O 1
ATOM 990 N N . PHE A 1 126 ? -3.998 -0.462 13.688 1.00 85.00 126 PHE A N 1
ATOM 991 C CA . PHE A 1 126 ? -4.097 -1.333 12.510 1.00 85.00 126 PHE A CA 1
ATOM 992 C C . PHE A 1 126 ? -4.927 -0.694 11.389 1.00 85.00 126 PHE A C 1
ATOM 994 O O . PHE A 1 126 ? -4.440 -0.558 10.272 1.00 85.00 126 PHE A O 1
ATOM 1001 N N . ALA A 1 127 ? -6.139 -0.217 11.699 1.00 84.62 127 ALA A N 1
ATOM 1002 C CA . ALA A 1 127 ? -7.000 0.454 10.719 1.00 84.62 127 ALA A CA 1
ATOM 1003 C C . ALA A 1 127 ? -6.332 1.699 10.106 1.00 84.62 127 ALA A C 1
ATOM 1005 O O . ALA A 1 127 ? -6.493 2.002 8.924 1.00 84.62 127 ALA A O 1
ATOM 1006 N N . VAL A 1 128 ? -5.578 2.436 10.926 1.00 87.81 128 VAL A N 1
ATOM 1007 C CA . VAL A 1 128 ? -4.814 3.606 10.492 1.00 87.81 128 VAL A CA 1
ATOM 1008 C C . VAL A 1 128 ? -3.659 3.231 9.569 1.00 87.81 128 VAL A C 1
ATOM 1010 O O . VAL A 1 128 ? -3.413 3.957 8.606 1.00 87.81 128 VAL A O 1
ATOM 1013 N N . ASP A 1 129 ? -2.943 2.151 9.870 1.00 86.62 129 ASP A N 1
ATOM 1014 C CA . ASP A 1 129 ? -1.816 1.694 9.065 1.00 86.62 129 ASP A CA 1
ATOM 1015 C C . ASP A 1 129 ? -2.280 1.261 7.669 1.00 86.62 129 ASP A C 1
ATOM 1017 O O . ASP A 1 129 ? -1.703 1.739 6.691 1.00 86.62 129 ASP A O 1
ATOM 1021 N N . CYS A 1 130 ? -3.371 0.484 7.570 1.00 85.06 130 CYS A N 1
ATOM 1022 C CA . CYS A 1 130 ? -3.993 0.117 6.289 1.00 85.06 130 CYS A CA 1
ATOM 1023 C C . CYS A 1 130 ? -4.339 1.373 5.468 1.00 85.06 130 CYS A C 1
ATOM 1025 O O . CYS A 1 130 ? -3.834 1.567 4.365 1.00 85.06 130 CYS A O 1
ATOM 1027 N N . LEU A 1 131 ? -5.075 2.325 6.058 1.00 87.44 131 LEU A N 1
ATOM 1028 C CA . LEU A 1 131 ? -5.459 3.557 5.359 1.00 87.44 131 LEU A CA 1
ATOM 1029 C C . LEU A 1 131 ? -4.253 4.420 4.938 1.00 87.44 131 LEU A C 1
ATOM 1031 O O . LEU A 1 131 ? -4.264 5.041 3.874 1.00 87.44 131 LEU A O 1
ATOM 1035 N N . ALA A 1 132 ? -3.224 4.520 5.784 1.00 88.31 132 ALA A N 1
ATOM 1036 C CA . ALA A 1 132 ? -2.019 5.296 5.491 1.00 88.31 132 ALA A CA 1
ATOM 1037 C C . ALA A 1 132 ? -1.224 4.702 4.322 1.00 88.31 132 ALA A C 1
ATOM 1039 O O . ALA A 1 132 ? -0.651 5.455 3.527 1.00 88.31 132 ALA A O 1
ATOM 1040 N N . PHE A 1 133 ? -1.180 3.374 4.234 1.00 87.44 133 PHE A N 1
ATOM 1041 C CA . PHE A 1 133 ? -0.556 2.649 3.139 1.00 87.44 133 PHE A CA 1
ATOM 1042 C C . PHE A 1 133 ? -1.289 2.914 1.817 1.00 87.44 133 PHE A C 1
ATOM 1044 O O . PHE A 1 133 ? -0.706 3.509 0.904 1.00 87.44 133 PHE A O 1
ATOM 1051 N N . GLU A 1 134 ? -2.588 2.620 1.780 1.00 87.06 134 GLU A N 1
ATOM 1052 C CA . GLU A 1 134 ? -3.480 2.782 0.622 1.00 87.06 134 GLU A CA 1
ATOM 1053 C C . GLU A 1 134 ? -3.436 4.200 0.029 1.00 87.06 134 GLU A C 1
ATOM 1055 O O . GLU A 1 134 ? -3.338 4.400 -1.179 1.00 87.06 134 GLU A O 1
ATOM 1060 N N . VAL A 1 135 ? -3.399 5.239 0.870 1.00 89.50 135 VAL A N 1
ATOM 1061 C CA . VAL A 1 135 ? -3.307 6.638 0.409 1.00 89.50 135 VAL A CA 1
ATOM 1062 C C . VAL A 1 135 ? -2.033 6.913 -0.402 1.00 89.50 135 VAL A C 1
ATOM 1064 O O . VAL A 1 135 ? -2.055 7.693 -1.365 1.00 89.50 135 VAL A O 1
ATOM 1067 N N . VAL A 1 136 ? -0.906 6.310 -0.014 1.00 89.50 136 VAL A N 1
ATOM 1068 C CA . VAL A 1 136 ? 0.360 6.454 -0.744 1.00 89.50 136 VAL A CA 1
ATOM 1069 C C . VAL A 1 136 ? 0.334 5.616 -2.019 1.00 89.50 136 VAL A C 1
ATOM 1071 O O . VAL A 1 136 ? 0.759 6.111 -3.071 1.00 89.50 136 VAL A O 1
ATOM 1074 N N . MET A 1 137 ? -0.197 4.398 -1.944 1.00 87.75 137 MET A N 1
ATOM 1075 C CA . MET A 1 137 ? -0.259 3.458 -3.062 1.00 87.75 137 MET A CA 1
ATOM 1076 C C . MET A 1 137 ? -1.218 3.918 -4.154 1.00 87.75 137 MET A C 1
ATOM 1078 O O . MET A 1 137 ? -0.809 4.058 -5.308 1.00 87.75 137 MET A O 1
ATOM 1082 N N . SER A 1 138 ? -2.408 4.381 -3.793 1.00 88.62 138 SER A N 1
ATOM 1083 C CA . SER A 1 138 ? -3.343 5.052 -4.698 1.00 88.62 138 SER A CA 1
ATOM 1084 C C . SER A 1 138 ? -2.729 6.266 -5.414 1.00 88.62 138 SER A C 1
ATOM 1086 O O . SER A 1 138 ? -3.008 6.522 -6.589 1.00 88.62 138 SER A O 1
ATOM 1088 N N . ALA A 1 139 ? -1.859 7.046 -4.757 1.00 90.88 139 ALA A N 1
ATOM 1089 C CA . ALA A 1 139 ? -1.137 8.135 -5.430 1.00 90.88 139 ALA A CA 1
ATOM 1090 C C . ALA A 1 139 ? -0.086 7.605 -6.418 1.00 90.88 139 ALA A C 1
ATOM 1092 O O . ALA A 1 139 ? 0.143 8.201 -7.477 1.00 90.88 139 ALA A O 1
ATOM 1093 N N . PHE A 1 140 ? 0.568 6.504 -6.058 1.00 89.75 140 PHE A N 1
ATOM 1094 C CA . PHE A 1 140 ? 1.587 5.854 -6.864 1.00 89.75 140 PHE A CA 1
ATOM 1095 C C . PHE A 1 140 ? 1.000 5.224 -8.130 1.00 89.75 140 PHE A C 1
ATOM 1097 O O . PHE A 1 140 ? 1.482 5.521 -9.227 1.00 89.75 140 PHE A O 1
ATOM 1104 N N . TYR A 1 141 ? -0.064 4.430 -8.006 1.00 86.62 141 TYR A N 1
ATOM 1105 C CA . TYR A 1 141 ? -0.709 3.762 -9.136 1.00 86.62 141 TYR A CA 1
ATOM 1106 C C . TYR A 1 141 ? -1.280 4.732 -10.163 1.00 86.62 141 TYR A C 1
ATOM 1108 O O . TYR A 1 141 ? -1.292 4.440 -11.353 1.00 86.62 141 TYR A O 1
ATOM 1116 N N . GLU A 1 142 ? -1.701 5.922 -9.744 1.00 87.19 142 GLU A N 1
ATOM 1117 C CA . GLU A 1 142 ? -2.241 6.896 -10.688 1.00 87.19 142 GLU A CA 1
ATOM 1118 C C . GLU A 1 142 ? -1.179 7.722 -11.418 1.00 87.19 142 GLU A C 1
ATOM 1120 O O . GLU A 1 142 ? -1.401 8.162 -12.545 1.00 87.19 142 GLU A O 1
ATOM 1125 N N . ILE A 1 143 ? -0.033 7.977 -10.783 1.00 87.62 143 ILE A N 1
ATOM 1126 C CA . ILE A 1 143 ? 0.968 8.911 -11.319 1.00 87.62 143 ILE A CA 1
ATOM 1127 C C . ILE A 1 143 ? 2.193 8.194 -11.876 1.00 87.62 143 ILE A C 1
ATOM 1129 O O . ILE A 1 143 ? 2.721 8.597 -12.914 1.00 87.62 143 ILE A O 1
ATOM 1133 N N . ALA A 1 144 ? 2.672 7.177 -11.169 1.00 82.31 144 ALA A N 1
ATOM 1134 C CA . ALA A 1 144 ? 3.948 6.533 -11.436 1.00 82.31 144 ALA A CA 1
ATOM 1135 C C . ALA A 1 144 ? 3.781 5.229 -12.221 1.00 82.31 144 ALA A C 1
ATOM 1137 O O . ALA A 1 144 ? 4.497 5.034 -13.202 1.00 82.31 144 ALA A O 1
ATOM 1138 N N . ALA A 1 145 ? 2.810 4.383 -11.861 1.00 80.38 145 ALA A N 1
ATOM 1139 C CA . ALA A 1 145 ? 2.586 3.110 -12.552 1.00 80.38 145 ALA A CA 1
ATOM 1140 C C . ALA A 1 145 ? 2.351 3.244 -14.074 1.00 80.38 145 ALA A C 1
ATOM 1142 O O . ALA A 1 145 ? 2.982 2.497 -14.821 1.00 80.38 145 ALA A O 1
ATOM 1143 N N . PRO A 1 146 ? 1.593 4.238 -14.592 1.00 80.50 146 PRO A N 1
ATOM 1144 C CA . PRO A 1 146 ? 1.381 4.393 -16.035 1.00 80.50 146 PRO A CA 1
ATOM 1145 C C . PRO A 1 146 ? 2.642 4.792 -16.813 1.00 80.50 146 PRO A C 1
ATOM 1147 O O . PRO A 1 146 ? 2.601 4.935 -18.033 1.00 80.50 146 PRO A O 1
ATOM 1150 N N . ARG A 1 147 ? 3.755 5.068 -16.120 1.00 78.75 147 ARG A N 1
ATOM 1151 C CA . ARG A 1 147 ? 5.030 5.449 -16.739 1.00 78.75 147 ARG A CA 1
ATOM 1152 C C . ARG A 1 147 ? 5.961 4.274 -16.974 1.00 78.75 147 ARG A C 1
ATOM 1154 O O . ARG A 1 147 ? 6.959 4.456 -17.665 1.00 78.75 147 ARG A O 1
ATOM 1161 N N . LEU A 1 148 ? 5.625 3.103 -16.453 1.00 76.62 148 LEU A N 1
ATOM 1162 C CA . LEU A 1 148 ? 6.342 1.874 -16.743 1.00 76.62 148 LEU A CA 1
ATOM 1163 C C . LEU A 1 148 ? 5.975 1.394 -18.140 1.00 76.62 148 LEU A C 1
ATOM 1165 O O . LEU A 1 148 ? 4.800 1.220 -18.453 1.00 76.62 148 LEU A O 1
ATOM 1169 N N . SER A 1 149 ? 6.986 1.185 -18.976 1.00 77.12 149 SER A N 1
ATOM 1170 C CA . SER A 1 149 ? 6.774 0.703 -20.341 1.00 77.12 149 SER A CA 1
ATOM 1171 C C . SER A 1 149 ? 6.726 -0.819 -20.423 1.00 77.12 149 SER A C 1
ATOM 1173 O O . SER A 1 149 ? 6.427 -1.320 -21.495 1.00 77.12 149 SER A O 1
ATOM 1175 N N . TYR A 1 150 ? 6.988 -1.540 -19.322 1.00 84.31 150 TYR A N 1
ATOM 1176 C CA . TYR A 1 150 ? 7.034 -3.003 -19.279 1.00 84.31 150 TYR A CA 1
ATOM 1177 C C . TYR A 1 150 ? 5.617 -3.609 -19.368 1.00 84.31 150 TYR A C 1
ATOM 1179 O O . TYR A 1 150 ? 4.892 -3.619 -18.364 1.00 84.31 150 TYR A O 1
ATOM 1187 N N . PRO A 1 151 ? 5.195 -4.118 -20.546 1.00 81.81 151 PRO A N 1
ATOM 1188 C CA . PRO A 1 151 ? 3.802 -4.499 -20.787 1.00 81.81 151 PRO A CA 1
ATOM 1189 C C . PRO A 1 151 ? 3.265 -5.623 -19.884 1.00 81.81 151 PRO A C 1
ATOM 1191 O O . PRO A 1 151 ? 2.090 -5.537 -19.517 1.00 81.81 151 PRO A O 1
ATOM 1194 N N . PRO A 1 152 ? 4.073 -6.622 -19.458 1.00 84.06 152 PRO A N 1
ATOM 1195 C CA . PRO A 1 152 ? 3.620 -7.666 -18.537 1.00 84.06 152 PRO A CA 1
ATOM 1196 C C . PRO A 1 152 ? 3.078 -7.158 -17.195 1.00 84.06 152 PRO A C 1
ATOM 1198 O O . PRO A 1 152 ? 2.265 -7.839 -16.581 1.00 84.06 152 PRO A O 1
ATOM 1201 N N . LEU A 1 153 ? 3.442 -5.948 -16.751 1.00 83.94 153 LEU A N 1
ATOM 1202 C CA . LEU A 1 153 ? 2.857 -5.360 -15.536 1.00 83.94 153 LEU A CA 1
ATOM 1203 C C . LEU A 1 153 ? 1.532 -4.634 -15.777 1.00 83.94 153 LEU A C 1
ATOM 1205 O O . LEU A 1 153 ? 0.854 -4.261 -14.823 1.00 83.94 153 LEU A O 1
ATOM 1209 N N . GLY A 1 154 ? 1.135 -4.423 -17.033 1.00 80.62 154 GLY A N 1
ATOM 1210 C CA . GLY A 1 154 ? -0.122 -3.759 -17.374 1.00 80.62 154 GLY A CA 1
ATOM 1211 C C . GLY A 1 154 ? -1.350 -4.399 -16.706 1.00 80.62 154 GLY A C 1
ATOM 1212 O O . GLY A 1 154 ? -2.131 -3.667 -16.096 1.00 80.62 154 GLY A O 1
ATOM 1213 N N . PRO A 1 155 ? -1.545 -5.731 -16.790 1.00 79.81 155 PRO A N 1
ATOM 1214 C CA . PRO A 1 155 ? -2.622 -6.430 -16.086 1.00 79.81 155 PRO A CA 1
ATOM 1215 C C . PRO A 1 155 ? -2.547 -6.280 -14.561 1.00 79.81 155 PRO A C 1
ATOM 1217 O O . PRO A 1 155 ? -3.559 -5.946 -13.949 1.00 79.81 155 PRO A O 1
ATOM 1220 N N . VAL A 1 156 ? -1.352 -6.435 -13.976 1.00 83.31 156 VAL A N 1
ATOM 1221 C CA . VAL A 1 156 ? -1.113 -6.296 -12.528 1.00 83.31 156 VAL A CA 1
ATOM 1222 C C . VAL A 1 156 ? -1.560 -4.913 -12.049 1.00 83.31 156 VAL A C 1
ATOM 1224 O O . VAL A 1 156 ? -2.399 -4.802 -11.162 1.00 83.31 156 VAL A O 1
ATOM 1227 N N . PHE A 1 157 ? -1.112 -3.842 -12.709 1.00 82.75 157 PHE A N 1
ATOM 1228 C CA . PHE A 1 157 ? -1.509 -2.482 -12.338 1.00 82.75 157 PHE A CA 1
ATOM 1229 C C . PHE A 1 157 ? -2.994 -2.194 -12.521 1.00 82.75 157 PHE A C 1
ATOM 1231 O O . PHE A 1 157 ? -3.564 -1.455 -11.722 1.00 82.75 157 PHE A O 1
ATOM 1238 N N . ARG A 1 158 ? -3.632 -2.740 -13.563 1.00 79.75 158 ARG A N 1
ATOM 1239 C CA . ARG A 1 158 ? -5.079 -2.566 -13.751 1.00 79.75 158 ARG A CA 1
ATOM 1240 C C . ARG A 1 158 ? -5.867 -3.228 -12.631 1.00 79.75 158 ARG A C 1
ATOM 1242 O O . ARG A 1 158 ? -6.819 -2.616 -12.156 1.00 79.75 158 ARG A O 1
ATOM 1249 N N . ARG A 1 159 ? -5.471 -4.435 -12.215 1.00 80.75 159 ARG A N 1
ATOM 1250 C CA . ARG A 1 159 ? -6.127 -5.145 -11.115 1.00 80.75 159 ARG A CA 1
ATOM 1251 C C . ARG A 1 159 ? -5.982 -4.372 -9.805 1.00 80.75 159 ARG A C 1
ATOM 1253 O O . ARG A 1 159 ? -6.987 -4.007 -9.209 1.00 80.75 159 ARG A O 1
ATOM 1260 N N . LEU A 1 160 ? -4.751 -4.009 -9.448 1.00 81.81 160 LEU A N 1
ATOM 1261 C CA . LEU A 1 160 ? -4.461 -3.288 -8.206 1.00 81.81 160 LEU A CA 1
ATOM 1262 C C . LEU A 1 160 ? -5.153 -1.921 -8.157 1.00 81.81 160 LEU A C 1
ATOM 1264 O O . LEU A 1 160 ? -5.753 -1.568 -7.153 1.00 81.81 160 LEU A O 1
ATOM 1268 N N . ALA A 1 161 ? -5.183 -1.169 -9.262 1.00 77.00 161 ALA A N 1
ATOM 1269 C CA . ALA A 1 161 ? -5.865 0.127 -9.294 1.00 77.00 161 ALA A CA 1
ATOM 1270 C C . ALA A 1 161 ? -7.391 0.042 -9.069 1.00 77.00 161 ALA A C 1
ATOM 1272 O O . ALA A 1 161 ? -7.998 1.027 -8.636 1.00 77.00 161 ALA A O 1
ATOM 1273 N N . ILE A 1 162 ? -8.021 -1.091 -9.402 1.00 77.62 162 ILE A N 1
ATOM 1274 C CA . ILE A 1 162 ? -9.437 -1.348 -9.105 1.00 77.62 162 ILE A CA 1
ATOM 1275 C C . ILE A 1 162 ? -9.599 -1.677 -7.619 1.00 77.62 162 ILE A C 1
ATOM 1277 O O . ILE A 1 162 ? -10.462 -1.089 -6.961 1.00 77.62 162 ILE A O 1
ATOM 1281 N N . ASP A 1 163 ? -8.742 -2.558 -7.104 1.00 78.94 163 ASP A N 1
ATOM 1282 C CA . ASP A 1 163 ? -8.789 -3.051 -5.727 1.00 78.94 163 ASP A CA 1
ATOM 1283 C C . ASP A 1 163 ? -8.531 -1.914 -4.711 1.00 78.94 163 ASP A C 1
ATOM 1285 O O . ASP A 1 163 ? -9.344 -1.690 -3.816 1.00 78.94 163 ASP A O 1
ATOM 1289 N N . GLU A 1 164 ? -7.514 -1.078 -4.937 1.00 75.44 164 GLU A N 1
ATOM 1290 C CA . GLU A 1 164 ? -7.100 0.047 -4.071 1.00 75.44 164 GLU A CA 1
ATOM 1291 C C . GLU A 1 164 ? -8.211 1.077 -3.803 1.00 75.44 164 GLU A C 1
ATOM 1293 O O . GLU A 1 164 ? -8.381 1.605 -2.699 1.00 75.44 164 GLU A O 1
ATOM 1298 N N . ARG A 1 165 ? -9.045 1.368 -4.813 1.00 71.88 165 ARG A N 1
ATOM 1299 C CA . ARG A 1 165 ? -10.187 2.282 -4.626 1.00 71.88 165 ARG A CA 1
ATOM 1300 C C . ARG A 1 165 ? -11.242 1.679 -3.709 1.00 71.88 165 ARG A C 1
ATOM 1302 O O . ARG A 1 165 ? -11.865 2.411 -2.936 1.00 71.88 165 ARG A O 1
ATOM 1309 N N . ALA A 1 166 ? -11.465 0.372 -3.819 1.00 77.31 166 ALA A N 1
ATOM 1310 C CA . ALA A 1 166 ? -12.374 -0.345 -2.941 1.00 77.31 166 ALA A CA 1
ATOM 1311 C C . ALA A 1 166 ? -11.784 -0.467 -1.526 1.00 77.31 166 ALA A C 1
ATOM 1313 O O . ALA A 1 166 ? -12.519 -0.274 -0.557 1.00 77.31 166 ALA A O 1
ATOM 1314 N N . HIS A 1 167 ? -10.475 -0.702 -1.405 1.00 79.56 167 HIS A N 1
ATOM 1315 C CA . HIS A 1 167 ? -9.756 -0.829 -0.136 1.00 79.56 167 HIS A CA 1
ATOM 1316 C C . HIS A 1 167 ? -9.764 0.470 0.661 1.00 79.56 167 HIS A C 1
ATOM 1318 O O . HIS A 1 167 ? -10.255 0.486 1.785 1.00 79.56 167 HIS A O 1
ATOM 1324 N N . THR A 1 168 ? -9.385 1.596 0.048 1.00 78.88 168 THR A N 1
ATOM 1325 C CA . THR A 1 168 ? -9.417 2.905 0.722 1.00 78.88 168 THR A CA 1
ATOM 1326 C C . THR A 1 168 ? -10.807 3.227 1.292 1.00 78.88 168 THR A C 1
ATOM 1328 O O . THR A 1 168 ? -10.933 3.742 2.407 1.00 78.88 168 THR A O 1
ATOM 1331 N N . ALA A 1 169 ? -11.878 2.944 0.540 1.00 79.44 169 ALA A N 1
ATOM 1332 C CA . ALA A 1 169 ? -13.248 3.173 1.003 1.00 79.44 169 ALA A CA 1
ATOM 1333 C C . ALA A 1 169 ? -13.637 2.222 2.146 1.00 79.44 169 ALA A C 1
ATOM 1335 O O . ALA A 1 169 ? -14.285 2.641 3.110 1.00 79.44 169 ALA A O 1
ATOM 1336 N N . TYR A 1 170 ? -13.226 0.960 2.040 1.00 79.75 170 TYR A N 1
ATOM 1337 C CA . TYR A 1 170 ? -13.464 -0.073 3.036 1.00 79.75 170 TYR A CA 1
ATOM 1338 C C . TYR A 1 170 ? -12.742 0.219 4.359 1.00 79.75 170 TYR A C 1
ATOM 1340 O O . TYR A 1 170 ? -13.377 0.234 5.414 1.00 79.75 170 TYR A O 1
ATOM 1348 N N . ASP A 1 171 ? -11.456 0.560 4.303 1.00 82.81 171 ASP A N 1
ATOM 1349 C CA . ASP A 1 171 ? -10.632 0.894 5.467 1.00 82.81 171 ASP A CA 1
ATOM 1350 C C . ASP A 1 171 ? -11.076 2.181 6.137 1.00 82.81 171 ASP A C 1
ATOM 1352 O O . ASP A 1 171 ? -11.061 2.294 7.363 1.00 82.81 171 ASP A O 1
ATOM 1356 N N . ARG A 1 172 ? -11.554 3.147 5.351 1.00 82.62 172 ARG A N 1
ATOM 1357 C CA . ARG A 1 172 ? -12.176 4.341 5.908 1.00 82.62 172 ARG A CA 1
ATOM 1358 C C . ARG A 1 172 ? -13.450 4.004 6.682 1.00 82.62 172 ARG A C 1
ATOM 1360 O O . ARG A 1 172 ? -13.610 4.484 7.802 1.00 82.62 172 ARG A O 1
ATOM 1367 N N . ALA A 1 173 ? -14.349 3.206 6.105 1.00 77.69 173 ALA A N 1
ATOM 1368 C CA . ALA A 1 173 ? -15.575 2.793 6.788 1.00 77.69 173 ALA A CA 1
ATOM 1369 C C . ALA A 1 173 ? -15.253 2.021 8.077 1.00 77.69 173 ALA A C 1
ATOM 1371 O O . ALA A 1 173 ? -15.865 2.256 9.118 1.00 77.69 173 ALA A O 1
ATOM 1372 N N . TYR A 1 174 ? -14.238 1.158 8.025 1.00 79.25 174 TYR A N 1
ATOM 1373 C CA . TYR A 1 174 ? -13.732 0.436 9.183 1.00 79.25 174 TYR A CA 1
ATOM 1374 C C . TYR A 1 174 ? -13.174 1.383 10.256 1.00 79.25 174 TYR A C 1
ATOM 1376 O O . TYR A 1 174 ? -13.589 1.304 11.409 1.00 79.25 174 TYR A O 1
ATOM 1384 N N . LEU A 1 175 ? -12.320 2.344 9.890 1.00 81.50 175 LEU A N 1
ATOM 1385 C CA . LEU A 1 175 ? -11.767 3.346 10.807 1.00 81.50 175 LEU A CA 1
ATOM 1386 C C . LEU A 1 175 ? -12.863 4.193 11.485 1.00 81.50 175 LEU A C 1
ATOM 1388 O O . LEU A 1 175 ? -12.791 4.452 12.690 1.00 81.50 175 LEU A O 1
ATOM 1392 N N . GLU A 1 176 ? -13.892 4.608 10.739 1.00 78.31 176 GLU A N 1
ATOM 1393 C CA . GLU A 1 176 ? -15.019 5.394 11.264 1.00 78.31 176 GLU A CA 1
ATOM 1394 C C . GLU A 1 176 ? -15.762 4.659 12.403 1.00 78.31 176 GLU A C 1
ATOM 1396 O O . GLU A 1 176 ? -16.171 5.303 13.377 1.00 78.31 176 GLU A O 1
ATOM 1401 N N . CYS A 1 177 ? -15.840 3.322 12.364 1.00 74.38 177 CYS A N 1
ATOM 1402 C CA . CYS A 1 177 ? -16.422 2.506 13.440 1.00 74.38 177 CYS A CA 1
ATOM 1403 C C . CYS A 1 177 ? -15.657 2.609 14.771 1.00 74.38 177 CYS A C 1
ATOM 1405 O O . CYS A 1 177 ? -16.254 2.454 15.838 1.00 74.38 177 CYS A O 1
ATOM 1407 N N . PHE A 1 178 ? -14.349 2.885 14.744 1.00 74.50 178 PHE A N 1
ATOM 1408 C CA . PHE A 1 178 ? -13.531 2.978 15.960 1.00 74.50 178 PHE A CA 1
ATOM 1409 C C . PHE A 1 178 ? -13.423 4.395 16.503 1.00 74.50 178 PHE A C 1
ATOM 1411 O O . PHE A 1 178 ? -13.343 4.577 17.719 1.00 74.50 178 PHE A O 1
ATOM 1418 N N . LEU A 1 179 ? -13.434 5.396 15.622 1.00 74.75 179 LEU A N 1
ATOM 1419 C CA . LEU A 1 179 ? -13.237 6.793 16.005 1.00 74.75 179 LEU A CA 1
ATOM 1420 C C . LEU A 1 179 ? -14.371 7.344 16.880 1.00 74.75 179 LEU A C 1
ATOM 1422 O O . LEU A 1 179 ? -14.110 8.177 17.745 1.00 74.75 179 LEU A O 1
ATOM 1426 N N . SER A 1 180 ? -15.608 6.877 16.693 1.00 68.75 180 SER A N 1
ATOM 1427 C CA . SER A 1 180 ? -16.788 7.360 17.430 1.00 68.75 180 SER A CA 1
ATOM 1428 C C . SER A 1 180 ? -16.772 7.028 18.931 1.00 68.75 180 SER A C 1
ATOM 1430 O O . SER A 1 180 ? -17.393 7.740 19.715 1.00 68.75 180 SER A O 1
ATOM 1432 N N . GLY A 1 181 ? -16.034 5.988 19.335 1.00 70.38 181 GLY A N 1
ATOM 1433 C CA . GLY A 1 181 ? -15.884 5.547 20.728 1.00 70.38 181 GLY A CA 1
ATOM 1434 C C . GLY A 1 181 ? -14.447 5.617 21.251 1.00 70.38 181 GLY A C 1
ATOM 1435 O O . GLY A 1 181 ? -14.146 5.049 22.300 1.00 70.38 181 GLY A O 1
ATOM 1436 N N . ALA A 1 182 ? -13.536 6.251 20.509 1.00 75.44 182 ALA A N 1
ATOM 1437 C CA . ALA A 1 182 ? -12.140 6.368 20.906 1.00 75.44 182 ALA A CA 1
ATOM 1438 C C . ALA A 1 182 ? -11.960 7.449 21.981 1.00 75.44 182 ALA A C 1
ATOM 1440 O O . ALA A 1 182 ? -12.506 8.549 21.892 1.00 75.44 182 ALA A O 1
ATOM 1441 N N . SER A 1 183 ? -11.124 7.168 22.980 1.00 78.38 183 SER A N 1
ATOM 1442 C CA . SER A 1 183 ? -10.686 8.196 23.924 1.00 78.38 183 SER A CA 1
ATOM 1443 C C . SER A 1 183 ? -9.803 9.238 23.223 1.00 78.38 183 SER A C 1
ATOM 1445 O O . SER A 1 183 ? -9.123 8.938 22.240 1.00 78.38 183 SER A O 1
ATOM 1447 N N . LEU A 1 184 ? -9.750 10.466 23.753 1.00 80.75 184 LEU A N 1
ATOM 1448 C CA . LEU A 1 184 ? -8.883 11.519 23.209 1.00 80.75 184 LEU A CA 1
ATOM 1449 C C . LEU A 1 184 ? -7.402 11.082 23.087 1.00 80.75 184 LEU A C 1
ATOM 1451 O O . LEU A 1 184 ? -6.797 11.351 22.049 1.00 80.75 184 LEU A O 1
ATOM 1455 N N . PRO A 1 185 ? -6.799 10.374 24.066 1.00 83.50 185 PRO A N 1
ATOM 1456 C CA . PRO A 1 185 ? -5.447 9.841 23.903 1.00 83.50 185 PRO A CA 1
ATOM 1457 C C . PRO A 1 185 ? -5.314 8.833 22.755 1.00 83.50 185 PRO A C 1
ATOM 1459 O O . PRO A 1 185 ? -4.349 8.918 21.999 1.00 83.50 185 PRO A O 1
ATOM 1462 N N . ALA A 1 186 ? -6.268 7.907 22.598 1.00 79.88 186 ALA A N 1
ATOM 1463 C CA . ALA A 1 186 ? -6.252 6.934 21.501 1.00 79.88 186 ALA A CA 1
ATOM 1464 C C . ALA A 1 186 ? -6.353 7.633 20.137 1.00 79.88 186 ALA A C 1
ATOM 1466 O O . ALA A 1 186 ? -5.598 7.337 19.216 1.00 79.88 186 ALA A O 1
ATOM 1467 N N . TYR A 1 187 ? -7.206 8.651 20.049 1.00 81.19 187 TYR A N 1
ATOM 1468 C CA . TYR A 1 187 ? -7.359 9.486 18.865 1.00 81.19 187 TYR A CA 1
ATOM 1469 C C . TYR A 1 187 ? -6.069 10.234 18.475 1.00 81.19 187 TYR A C 1
ATOM 1471 O O . TYR A 1 187 ? -5.674 10.253 17.308 1.00 81.19 187 TYR A O 1
ATOM 1479 N N . LEU A 1 188 ? -5.371 10.837 19.443 1.00 83.38 188 LEU A N 1
ATOM 1480 C CA . LEU A 1 188 ? -4.105 11.534 19.182 1.00 83.38 188 LEU A CA 1
ATOM 1481 C C . LEU A 1 188 ? -2.988 10.572 18.751 1.00 83.38 188 LEU A C 1
ATOM 1483 O O . LEU A 1 188 ? -2.175 10.928 17.888 1.00 83.38 188 LEU A O 1
ATOM 1487 N N . ARG A 1 189 ? -2.960 9.354 19.311 1.00 84.81 189 ARG A N 1
ATOM 1488 C CA . ARG A 1 189 ? -2.046 8.293 18.863 1.00 84.81 189 ARG A CA 1
ATOM 1489 C C . ARG A 1 189 ? -2.346 7.875 17.431 1.00 84.81 189 ARG A C 1
ATOM 1491 O O . ARG A 1 189 ? -1.423 7.870 16.628 1.00 84.81 189 ARG A O 1
ATOM 1498 N N . ALA A 1 190 ? -3.614 7.659 17.086 1.00 84.50 190 ALA A N 1
ATOM 1499 C CA . ALA A 1 190 ? -4.046 7.330 15.729 1.00 84.50 190 ALA A CA 1
ATOM 1500 C C . ALA A 1 190 ? -3.607 8.389 14.699 1.00 84.50 190 ALA A C 1
ATOM 1502 O O . ALA A 1 190 ? -3.024 8.054 13.670 1.00 84.50 190 ALA A O 1
ATOM 1503 N N . ILE A 1 191 ? -3.786 9.684 14.990 1.00 86.44 191 ILE A N 1
ATOM 1504 C CA . ILE A 1 191 ? -3.309 10.764 14.103 1.00 86.44 191 ILE A CA 1
ATOM 1505 C C . ILE A 1 191 ? -1.787 10.730 13.943 1.00 86.44 191 ILE A C 1
ATOM 1507 O O . ILE A 1 191 ? -1.270 10.865 12.832 1.00 86.44 191 ILE A O 1
ATOM 1511 N N . SER A 1 192 ? -1.066 10.591 15.055 1.00 87.38 192 SER A N 1
ATOM 1512 C CA . SER A 1 192 ? 0.397 10.560 15.041 1.00 87.38 192 SER A CA 1
ATOM 1513 C C . SER A 1 192 ? 0.908 9.350 14.259 1.00 87.38 192 SER A C 1
ATOM 1515 O O . SER A 1 192 ? 1.817 9.487 13.439 1.00 87.38 192 SER A O 1
ATOM 1517 N N . ARG A 1 193 ? 0.273 8.189 14.461 1.00 87.31 193 ARG A N 1
ATOM 1518 C CA . ARG A 1 193 ? 0.551 6.935 13.764 1.00 87.31 193 ARG A CA 1
ATOM 1519 C C . ARG A 1 193 ? 0.323 7.076 12.266 1.00 87.31 193 ARG A C 1
ATOM 1521 O O . ARG A 1 193 ? 1.233 6.762 11.513 1.00 87.31 193 ARG A O 1
ATOM 1528 N N . TYR A 1 194 ? -0.797 7.652 11.837 1.00 88.56 194 TYR A N 1
ATOM 1529 C CA . TYR A 1 194 ? -1.087 7.873 10.419 1.00 88.56 194 TYR A CA 1
ATOM 1530 C C . TYR A 1 194 ? -0.016 8.698 9.721 1.00 88.56 194 TYR A C 1
ATOM 1532 O O . TYR A 1 194 ? 0.480 8.311 8.666 1.00 88.56 194 TYR A O 1
ATOM 1540 N N . TRP A 1 195 ? 0.373 9.831 10.310 1.00 89.06 195 TRP A N 1
ATOM 1541 C CA . TRP A 1 195 ? 1.402 10.680 9.717 1.00 89.06 195 TRP A CA 1
ATOM 1542 C C . TRP A 1 195 ? 2.763 9.998 9.698 1.00 89.06 195 TRP A C 1
ATOM 1544 O O . TRP A 1 195 ? 3.472 10.069 8.691 1.00 89.06 195 TRP A O 1
ATOM 1554 N N . TRP A 1 196 ? 3.116 9.324 10.792 1.00 87.69 196 TRP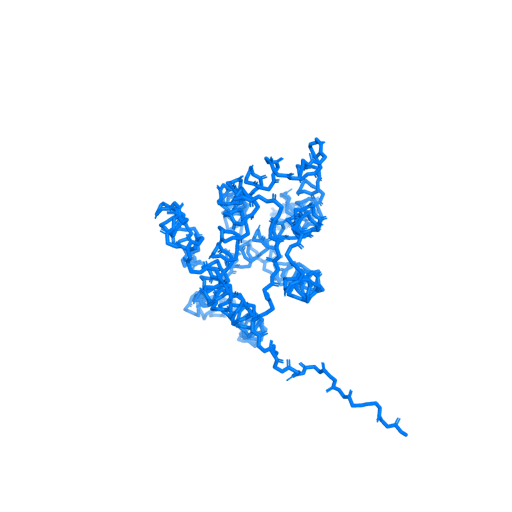 A N 1
ATOM 1555 C CA . TRP A 1 196 ? 4.354 8.565 10.885 1.00 87.69 196 TRP A CA 1
ATOM 1556 C C . TRP A 1 196 ? 4.401 7.442 9.845 1.00 87.69 196 TRP A C 1
ATOM 1558 O O . TRP A 1 196 ? 5.403 7.313 9.142 1.00 87.69 196 TRP A O 1
ATOM 1568 N N . HIS A 1 197 ? 3.313 6.683 9.697 1.00 86.44 197 HIS A N 1
ATOM 1569 C CA . HIS A 1 197 ? 3.216 5.560 8.771 1.00 86.44 197 HIS A CA 1
ATOM 1570 C C . HIS A 1 197 ? 3.180 6.045 7.318 1.00 86.44 197 HIS A C 1
ATOM 1572 O O . HIS A 1 197 ? 3.978 5.581 6.513 1.00 86.44 197 HIS A O 1
ATOM 1578 N N . THR A 1 198 ? 2.391 7.076 6.997 1.00 89.00 198 THR A N 1
ATOM 1579 C CA . THR A 1 198 ? 2.348 7.701 5.658 1.00 89.00 198 THR A CA 1
ATOM 1580 C C . THR A 1 198 ? 3.732 8.199 5.232 1.00 89.00 198 THR A C 1
ATOM 1582 O O . THR A 1 198 ? 4.200 7.913 4.128 1.00 89.00 198 THR A O 1
ATOM 1585 N N . ALA A 1 199 ? 4.436 8.927 6.109 1.00 87.50 199 ALA A N 1
ATOM 1586 C CA . ALA A 1 199 ? 5.813 9.357 5.851 1.00 87.50 199 ALA A CA 1
ATOM 1587 C C . ALA A 1 199 ? 6.766 8.154 5.740 1.00 87.50 199 ALA A C 1
ATOM 1589 O O . ALA A 1 199 ? 7.718 8.160 4.952 1.00 87.50 199 ALA A O 1
ATOM 1590 N N . GLY A 1 200 ? 6.477 7.119 6.527 1.00 85.06 200 GLY A N 1
ATOM 1591 C CA . GLY A 1 200 ? 7.114 5.821 6.518 1.00 85.06 200 GLY A CA 1
ATOM 1592 C C . GLY A 1 200 ? 7.103 5.168 5.137 1.00 85.06 200 GLY A C 1
ATOM 1593 O O . GLY A 1 200 ? 8.168 4.924 4.566 1.00 85.06 200 GLY A O 1
ATOM 1594 N N . VAL A 1 201 ? 5.910 4.934 4.598 1.00 86.50 201 VAL A N 1
ATOM 1595 C CA . VAL A 1 201 ? 5.675 4.344 3.276 1.00 86.50 201 VAL A CA 1
ATOM 1596 C C . VAL A 1 201 ? 6.254 5.251 2.191 1.00 86.50 201 VAL A C 1
ATOM 1598 O O . VAL A 1 201 ? 7.059 4.800 1.375 1.00 86.50 201 VAL A O 1
ATOM 1601 N N . LEU A 1 202 ? 5.988 6.562 2.248 1.00 88.19 202 LEU A N 1
ATOM 1602 C CA . LEU A 1 202 ? 6.498 7.532 1.274 1.00 88.19 202 LEU A CA 1
ATOM 1603 C C . LEU A 1 202 ? 8.025 7.482 1.125 1.00 88.19 202 LEU A C 1
ATOM 1605 O O . LEU A 1 202 ? 8.543 7.513 0.009 1.00 88.19 202 LEU A O 1
ATOM 1609 N N . ALA A 1 203 ? 8.771 7.384 2.225 1.00 85.25 203 ALA A N 1
ATOM 1610 C CA . ALA A 1 203 ? 10.230 7.317 2.165 1.00 85.25 203 ALA A CA 1
ATOM 1611 C C . ALA A 1 203 ? 10.751 6.055 1.453 1.00 85.25 203 ALA A C 1
ATOM 1613 O O . ALA A 1 203 ? 11.865 6.073 0.928 1.00 85.25 203 ALA A O 1
ATOM 1614 N N . THR A 1 204 ? 9.958 4.982 1.412 1.00 83.94 204 THR A N 1
ATOM 1615 C CA . THR A 1 204 ? 10.289 3.759 0.665 1.00 83.94 204 THR A CA 1
ATOM 1616 C C . THR A 1 204 ? 9.894 3.847 -0.811 1.00 83.94 204 THR A C 1
ATOM 1618 O O . THR A 1 204 ? 10.575 3.266 -1.650 1.00 83.94 204 THR A O 1
ATOM 1621 N N . VAL A 1 205 ? 8.883 4.660 -1.138 1.00 86.62 205 VAL A N 1
ATOM 1622 C CA . VAL A 1 205 ? 8.407 4.925 -2.506 1.00 86.62 205 VAL A CA 1
ATOM 1623 C C . VAL A 1 205 ? 9.268 5.968 -3.238 1.00 86.62 205 VAL A C 1
ATOM 1625 O O . VAL A 1 205 ? 9.456 5.891 -4.451 1.00 86.62 205 VAL A O 1
ATOM 1628 N N . VAL A 1 206 ? 9.854 6.944 -2.535 1.00 87.50 206 VAL A N 1
ATOM 1629 C CA . VAL A 1 206 ? 10.687 8.008 -3.142 1.00 87.50 206 VAL A CA 1
ATOM 1630 C C . VAL A 1 206 ? 11.834 7.479 -4.026 1.00 87.50 206 VAL A C 1
ATOM 1632 O O . VAL A 1 206 ? 12.034 8.036 -5.109 1.00 87.50 206 VAL A O 1
ATOM 1635 N N . PRO A 1 207 ? 12.604 6.443 -3.633 1.00 84.50 207 PRO A N 1
ATOM 1636 C CA . PRO A 1 207 ? 13.594 5.825 -4.513 1.00 84.50 207 PRO A CA 1
ATOM 1637 C C . PRO A 1 207 ? 13.005 5.312 -5.833 1.00 84.50 207 PRO A C 1
ATOM 1639 O O . PRO A 1 207 ? 13.630 5.520 -6.872 1.00 84.50 207 PRO A O 1
ATOM 1642 N N . LEU A 1 208 ? 11.801 4.725 -5.807 1.00 85.81 208 LEU A N 1
ATOM 1643 C CA . LEU A 1 208 ? 11.097 4.270 -7.010 1.00 85.81 208 LEU A CA 1
ATOM 1644 C C . LEU A 1 208 ? 10.736 5.448 -7.907 1.00 85.81 208 LEU A C 1
ATOM 1646 O O . LEU A 1 208 ? 11.072 5.452 -9.086 1.00 85.81 208 LEU A O 1
ATOM 1650 N N . LEU A 1 209 ? 10.129 6.492 -7.334 1.00 88.00 209 LEU A N 1
ATOM 1651 C CA . LEU A 1 209 ? 9.764 7.698 -8.081 1.00 88.00 209 LEU A CA 1
ATOM 1652 C C . LEU A 1 209 ? 10.981 8.332 -8.756 1.00 88.00 209 LEU A C 1
ATOM 1654 O O . LEU A 1 209 ? 10.891 8.753 -9.902 1.00 88.00 209 LEU A O 1
ATOM 1658 N N . ARG A 1 210 ? 12.131 8.370 -8.073 1.00 88.06 210 ARG A N 1
ATOM 1659 C CA . ARG A 1 210 ? 13.388 8.879 -8.644 1.00 88.06 210 ARG A CA 1
ATOM 1660 C C . ARG A 1 210 ? 13.935 7.981 -9.750 1.00 88.06 210 ARG A C 1
ATOM 1662 O O . ARG A 1 210 ? 14.485 8.501 -10.715 1.00 88.06 210 ARG A O 1
ATOM 1669 N N . ALA A 1 211 ? 13.836 6.661 -9.600 1.00 85.25 211 ALA A N 1
ATOM 1670 C CA . ALA A 1 211 ? 14.261 5.719 -10.631 1.00 85.25 211 ALA A CA 1
ATOM 1671 C C . ALA A 1 211 ? 13.403 5.870 -11.897 1.00 85.25 211 ALA A C 1
ATOM 1673 O O . ALA A 1 211 ? 13.953 5.971 -12.989 1.00 85.25 211 ALA A O 1
ATOM 1674 N N . LEU A 1 212 ? 12.083 5.994 -11.730 1.00 84.25 212 LEU A N 1
ATOM 1675 C CA . LEU A 1 212 ? 11.135 6.228 -12.819 1.00 84.25 212 LEU A CA 1
ATOM 1676 C C . LEU A 1 212 ? 11.334 7.596 -13.480 1.00 84.25 212 LEU A C 1
ATOM 1678 O O . LEU A 1 212 ? 11.381 7.674 -14.700 1.00 84.25 212 LEU A O 1
ATOM 1682 N N . ASP A 1 213 ? 11.508 8.665 -12.700 1.00 86.19 213 ASP A N 1
ATOM 1683 C CA . ASP A 1 213 ? 11.654 10.037 -13.210 1.00 86.19 213 ASP A CA 1
ATOM 1684 C C . ASP A 1 213 ? 12.898 10.225 -14.091 1.00 86.19 213 ASP A C 1
ATOM 1686 O O . ASP A 1 213 ? 12.848 10.945 -15.086 1.00 86.19 213 ASP A O 1
ATOM 1690 N N . ARG A 1 214 ? 14.001 9.525 -13.780 1.00 84.25 214 ARG A N 1
ATOM 1691 C CA . ARG A 1 214 ? 15.211 9.515 -14.626 1.00 84.25 214 ARG A CA 1
ATOM 1692 C C . ARG A 1 214 ? 14.955 8.968 -16.020 1.00 84.25 214 ARG A C 1
ATOM 1694 O O . ARG A 1 214 ? 15.726 9.270 -16.926 1.00 84.25 214 ARG A O 1
ATOM 1701 N N . HIS A 1 215 ? 13.938 8.126 -16.162 1.00 77.75 215 HIS A N 1
ATOM 1702 C CA . HIS A 1 215 ? 13.673 7.426 -17.400 1.00 77.75 215 HIS A CA 1
ATOM 1703 C C . HIS A 1 215 ? 12.484 7.993 -18.156 1.00 77.75 215 HIS A C 1
ATOM 1705 O O . HIS A 1 215 ? 12.581 8.315 -19.336 1.00 77.75 215 HIS A O 1
ATOM 1711 N N . ARG A 1 216 ? 11.388 8.224 -17.442 1.00 81.50 216 ARG A N 1
ATOM 1712 C CA . ARG A 1 216 ? 10.184 8.833 -17.979 1.00 81.50 216 ARG A CA 1
ATOM 1713 C C . ARG A 1 216 ? 9.726 9.934 -17.023 1.00 81.50 216 ARG A C 1
ATOM 1715 O O . ARG A 1 216 ? 8.996 9.643 -16.073 1.00 81.50 216 ARG A O 1
ATOM 1722 N N . PRO A 1 217 ? 10.132 11.196 -17.268 1.00 85.06 217 PRO A N 1
ATOM 1723 C CA . PRO A 1 217 ? 9.935 12.289 -16.326 1.00 85.06 217 PRO A CA 1
ATOM 1724 C C . PRO A 1 217 ? 8.498 12.402 -15.822 1.00 85.06 217 PRO A C 1
ATOM 1726 O O . PRO A 1 217 ? 7.534 12.480 -16.598 1.00 85.06 217 PRO A O 1
ATOM 1729 N N . LEU A 1 218 ? 8.352 12.429 -14.502 1.00 84.38 218 LEU A N 1
ATOM 1730 C CA . LEU A 1 218 ? 7.082 12.647 -13.836 1.00 84.38 218 LEU A CA 1
ATOM 1731 C C . LEU A 1 218 ? 6.700 14.129 -13.968 1.00 84.38 218 LEU A C 1
ATOM 1733 O O . LEU A 1 218 ? 7.548 15.015 -13.815 1.00 84.38 218 LEU A O 1
ATOM 1737 N N . PRO A 1 219 ? 5.419 14.461 -14.211 1.00 86.75 219 PRO A N 1
ATOM 1738 C CA . PRO A 1 219 ? 5.013 15.856 -14.269 1.00 86.75 219 PRO A CA 1
ATOM 1739 C C . PRO A 1 219 ? 5.297 16.540 -12.927 1.00 86.75 219 PRO A C 1
ATOM 1741 O O . PRO A 1 219 ? 4.944 16.025 -11.859 1.00 86.75 219 PRO A O 1
ATOM 1744 N N . ARG A 1 220 ? 5.927 17.720 -12.970 1.00 86.38 220 ARG A N 1
ATOM 1745 C CA . ARG A 1 220 ? 6.395 18.421 -11.764 1.00 86.38 220 ARG A CA 1
ATOM 1746 C C . ARG A 1 220 ? 5.287 18.556 -10.716 1.00 86.38 220 ARG A C 1
ATOM 1748 O O . ARG A 1 220 ? 4.211 19.119 -10.954 1.00 86.38 220 ARG A O 1
ATOM 1755 N N . GLY A 1 221 ? 5.567 18.024 -9.528 1.00 87.00 221 GLY A N 1
ATOM 1756 C CA . GLY A 1 221 ? 4.672 18.065 -8.375 1.00 87.00 221 GLY A CA 1
ATOM 1757 C C . GLY A 1 221 ? 3.375 17.260 -8.515 1.00 87.00 221 GLY A C 1
ATOM 1758 O O . GLY A 1 221 ? 2.540 17.364 -7.622 1.00 87.00 221 GLY A O 1
ATOM 1759 N N . ALA A 1 222 ? 3.177 16.473 -9.581 1.00 90.19 222 ALA A N 1
ATOM 1760 C CA . ALA A 1 222 ? 1.944 15.706 -9.777 1.00 90.19 222 ALA A CA 1
ATOM 1761 C C . ALA A 1 222 ? 1.738 14.662 -8.680 1.00 90.19 222 ALA A C 1
ATOM 1763 O O . ALA A 1 222 ? 0.671 14.640 -8.076 1.00 90.19 222 ALA A O 1
ATOM 1764 N N . PHE A 1 223 ? 2.781 13.897 -8.339 1.00 91.94 223 PHE A N 1
ATOM 1765 C CA . PHE A 1 223 ? 2.713 12.935 -7.238 1.00 91.94 223 PHE A CA 1
ATOM 1766 C C . PHE A 1 223 ? 2.359 13.621 -5.913 1.00 91.94 223 PHE A C 1
ATOM 1768 O O . PHE A 1 223 ? 1.428 13.209 -5.235 1.00 91.94 223 PHE A O 1
ATOM 1775 N N . ARG A 1 224 ? 3.020 14.742 -5.582 1.00 91.56 224 ARG A N 1
ATOM 1776 C CA . ARG A 1 224 ? 2.718 15.516 -4.364 1.00 91.56 224 ARG A CA 1
ATOM 1777 C C . ARG A 1 224 ? 1.269 16.007 -4.336 1.00 91.56 224 ARG A C 1
ATOM 1779 O O . ARG A 1 224 ? 0.629 15.915 -3.295 1.00 91.56 224 ARG A O 1
ATOM 1786 N N . ARG A 1 225 ? 0.759 16.551 -5.448 1.00 94.31 225 ARG A N 1
ATOM 1787 C CA . ARG A 1 225 ? -0.638 17.007 -5.544 1.00 94.31 225 ARG A CA 1
ATOM 1788 C C . ARG A 1 225 ? -1.608 15.842 -5.388 1.00 94.31 225 ARG A C 1
ATOM 1790 O O . ARG A 1 225 ? -2.607 15.994 -4.693 1.00 94.31 225 ARG A O 1
ATOM 1797 N N . ARG A 1 226 ? -1.307 14.690 -5.995 1.00 93.06 226 ARG A N 1
ATOM 1798 C CA . ARG A 1 226 ? -2.188 13.526 -5.924 1.00 93.06 226 ARG A CA 1
ATOM 1799 C C . ARG A 1 226 ? -2.190 12.881 -4.544 1.00 93.06 226 ARG A C 1
ATOM 1801 O O . ARG A 1 226 ? -3.263 12.647 -4.007 1.00 93.06 226 ARG A O 1
ATOM 1808 N N . LEU A 1 227 ? -1.018 12.730 -3.931 1.00 93.00 227 LEU A N 1
ATOM 1809 C CA . LEU A 1 227 ? -0.882 12.308 -2.539 1.00 93.00 227 LEU A CA 1
ATOM 1810 C C . LEU A 1 227 ? -1.640 13.251 -1.597 1.00 93.00 227 LEU A C 1
ATOM 1812 O O . LEU A 1 227 ? -2.387 12.793 -0.745 1.00 93.00 227 LEU A O 1
ATOM 1816 N N . ALA A 1 228 ? -1.509 14.570 -1.771 1.00 91.00 228 ALA A N 1
ATOM 1817 C CA . ALA A 1 228 ? -2.255 15.532 -0.961 1.00 91.00 228 ALA A CA 1
ATOM 1818 C C . ALA A 1 228 ? -3.778 15.386 -1.126 1.00 91.00 228 ALA A C 1
ATOM 1820 O O . ALA A 1 228 ? -4.502 15.502 -0.141 1.00 91.00 228 ALA A O 1
ATOM 1821 N N . ALA A 1 229 ? -4.261 15.111 -2.342 1.00 90.44 229 ALA A N 1
ATOM 1822 C CA . ALA A 1 229 ? -5.678 14.867 -2.597 1.00 90.44 229 ALA A CA 1
ATOM 1823 C C . ALA A 1 229 ? -6.171 13.573 -1.928 1.00 90.44 229 ALA A C 1
ATOM 1825 O O . ALA A 1 229 ? -7.233 13.589 -1.314 1.00 90.44 229 ALA A O 1
ATOM 1826 N N . HIS A 1 230 ? -5.394 12.488 -1.984 1.00 90.31 230 HIS A N 1
ATOM 1827 C CA . HIS A 1 230 ? -5.735 11.226 -1.314 1.00 90.31 230 HIS A CA 1
ATOM 1828 C C . HIS A 1 230 ? -5.688 11.347 0.215 1.00 90.31 230 HIS A C 1
ATOM 1830 O O . HIS A 1 230 ? -6.623 10.918 0.880 1.00 90.31 230 HIS A O 1
ATOM 1836 N N . ILE A 1 231 ? -4.697 12.054 0.777 1.00 89.81 231 ILE A N 1
ATOM 1837 C CA . ILE A 1 231 ? -4.651 12.393 2.214 1.00 89.81 231 ILE A CA 1
ATOM 1838 C C . ILE A 1 231 ? -5.884 13.209 2.633 1.00 89.81 231 ILE A C 1
ATOM 1840 O O . ILE A 1 231 ? -6.414 13.034 3.723 1.00 89.81 231 ILE A O 1
ATOM 1844 N N . GLN A 1 232 ? -6.354 14.135 1.795 1.00 87.44 232 GLN A N 1
ATOM 1845 C CA . GLN A 1 232 ? -7.582 14.881 2.087 1.00 87.44 232 GLN A CA 1
ATOM 1846 C C . GLN A 1 232 ? -8.831 13.996 1.962 1.00 87.44 232 GLN A C 1
ATOM 1848 O O . GLN A 1 232 ? -9.729 14.087 2.799 1.00 87.44 232 GLN A O 1
ATOM 1853 N N . GLY A 1 233 ? -8.886 13.147 0.934 1.00 85.12 233 GLY A N 1
ATOM 1854 C CA . GLY A 1 233 ? -10.006 12.250 0.644 1.00 85.12 233 GLY A CA 1
ATOM 1855 C C . GLY A 1 233 ? -10.181 11.120 1.660 1.00 85.12 233 GLY A C 1
ATOM 1856 O O . GLY A 1 233 ? -11.315 10.708 1.916 1.00 85.12 233 GLY A O 1
ATOM 1857 N N . SER A 1 234 ? -9.093 10.684 2.301 1.00 84.06 234 SER A N 1
ATOM 1858 C CA . SER A 1 234 ? -9.121 9.680 3.370 1.00 84.06 234 SER A CA 1
ATOM 1859 C C . SER A 1 234 ? -9.871 10.158 4.618 1.00 84.06 234 SER A C 1
ATOM 1861 O O . SER A 1 234 ? -10.264 9.351 5.453 1.00 84.06 234 SER A O 1
ATOM 1863 N N . GLY A 1 235 ? -10.087 11.474 4.766 1.00 75.94 235 GLY A N 1
ATOM 1864 C CA . GLY A 1 235 ? -10.683 12.065 5.968 1.00 75.94 235 GLY A CA 1
ATOM 1865 C C . GLY A 1 235 ? -9.703 12.196 7.141 1.00 75.94 235 GLY A C 1
ATOM 1866 O O . GLY A 1 235 ? -10.059 12.760 8.179 1.00 75.94 235 GLY A O 1
ATOM 1867 N N . MET A 1 236 ? -8.456 11.757 6.952 1.00 73.81 236 MET A N 1
ATOM 1868 C CA . MET A 1 236 ? -7.347 11.878 7.892 1.00 73.81 236 MET A CA 1
ATOM 1869 C C . MET A 1 236 ? -6.370 12.924 7.358 1.00 73.81 236 MET A C 1
ATOM 1871 O O . MET A 1 236 ? -5.461 12.610 6.592 1.00 73.81 236 MET A O 1
ATOM 1875 N N . PRO A 1 237 ? -6.541 14.200 7.736 1.00 56.03 237 PRO A N 1
ATOM 1876 C CA . PRO A 1 237 ? -5.878 14.649 8.958 1.00 56.03 237 PRO A CA 1
ATOM 1877 C C . PRO A 1 237 ? -6.784 15.422 9.924 1.00 56.03 237 PRO A C 1
ATOM 1879 O O . PRO A 1 237 ? -7.293 16.504 9.618 1.00 56.03 237 PRO A O 1
ATOM 1882 N N . GLY A 1 238 ? -6.896 14.866 11.136 1.00 59.41 238 GLY A N 1
ATOM 1883 C CA . GLY A 1 238 ? -7.531 15.474 12.303 1.00 59.41 238 GLY A CA 1
ATOM 1884 C C . GLY A 1 238 ? -9.058 15.393 12.339 1.00 59.41 238 GLY A C 1
ATOM 1885 O O . GLY A 1 238 ? -9.654 16.331 12.857 1.00 59.41 238 GLY A O 1
ATOM 1886 N N . CYS A 1 239 ? -9.680 14.348 11.766 1.00 53.38 239 CYS A N 1
ATOM 1887 C CA . CYS A 1 239 ? -11.127 14.036 11.783 1.00 53.38 239 CYS A CA 1
ATOM 1888 C C . CYS A 1 239 ? -12.038 15.263 11.968 1.00 53.38 239 CYS A C 1
ATOM 1890 O O . CYS A 1 239 ? -12.762 15.386 12.958 1.00 53.38 239 CYS A O 1
ATOM 1892 N N . ARG A 1 240 ? -11.982 16.202 11.013 1.00 51.66 240 ARG A N 1
ATOM 1893 C CA . ARG A 1 240 ? -12.520 17.581 11.073 1.00 51.66 240 ARG A CA 1
ATOM 1894 C C . ARG A 1 240 ? -14.037 17.735 11.336 1.00 51.66 240 ARG A C 1
ATOM 1896 O O . ARG A 1 240 ? -14.542 18.851 11.310 1.00 51.66 240 ARG A O 1
ATOM 1903 N N . ARG A 1 241 ? -14.766 16.653 11.621 1.00 48.56 241 ARG A N 1
ATOM 1904 C CA . ARG A 1 241 ? -16.173 16.643 12.069 1.00 48.56 241 ARG A CA 1
ATOM 1905 C C . ARG A 1 241 ? -16.423 15.930 13.412 1.00 48.56 241 ARG A C 1
ATOM 1907 O O . ARG A 1 241 ? -17.531 16.038 13.918 1.00 48.56 241 ARG A O 1
ATOM 1914 N N . ILE A 1 242 ? -15.437 15.252 14.012 1.00 48.19 242 ILE A N 1
ATOM 1915 C CA . ILE A 1 242 ? -15.621 14.407 15.218 1.00 48.19 242 ILE A CA 1
ATOM 1916 C C . ILE A 1 242 ? -15.115 15.095 16.503 1.00 48.19 242 ILE A C 1
ATOM 1918 O O . ILE A 1 242 ? -15.583 14.792 17.599 1.00 48.19 242 ILE A O 1
ATOM 1922 N N . ALA A 1 243 ? -14.247 16.108 16.390 1.00 47.81 243 ALA A N 1
ATOM 1923 C CA . ALA A 1 243 ? -13.827 16.924 17.536 1.00 47.81 243 ALA A CA 1
ATOM 1924 C C . ALA A 1 243 ? -14.999 17.542 18.345 1.00 47.81 243 ALA A C 1
ATOM 1926 O O . ALA A 1 243 ? -14.911 17.544 19.572 1.00 47.81 243 ALA A O 1
ATOM 1927 N N . PRO A 1 244 ? -16.121 17.997 17.740 1.00 50.56 244 PRO A N 1
ATOM 1928 C CA . PRO A 1 244 ? -17.266 18.486 18.511 1.00 50.56 244 PRO A CA 1
ATOM 1929 C C . PRO A 1 244 ? -17.980 17.390 19.314 1.00 50.56 244 PRO A C 1
ATOM 1931 O O . PRO A 1 244 ? -18.464 17.672 20.402 1.00 50.56 244 PRO A O 1
ATOM 1934 N N . ALA A 1 245 ? -18.016 16.142 18.829 1.00 50.12 245 ALA A N 1
ATOM 1935 C CA . ALA A 1 245 ? -18.642 15.026 19.548 1.00 50.12 245 ALA A CA 1
ATOM 1936 C C . ALA A 1 245 ? -17.819 14.608 20.781 1.00 50.12 245 ALA A C 1
ATOM 1938 O O . ALA A 1 245 ? -18.382 14.348 21.843 1.00 50.12 245 ALA A O 1
ATOM 1939 N N . LEU A 1 246 ? -16.485 14.649 20.673 1.00 47.66 246 LEU A N 1
ATOM 1940 C CA . LEU A 1 246 ? -15.563 14.399 21.790 1.00 47.66 246 LEU A CA 1
ATOM 1941 C C . LEU A 1 246 ? -15.545 15.536 22.830 1.00 47.66 246 LEU A C 1
ATOM 1943 O O . LEU A 1 246 ? -15.227 15.298 23.994 1.00 47.66 246 LEU A O 1
ATOM 1947 N N . LEU A 1 247 ? -15.894 16.767 22.434 1.00 48.41 247 LEU A N 1
ATOM 1948 C CA . LEU A 1 247 ? -16.043 17.913 23.342 1.00 48.41 247 LEU A CA 1
ATOM 1949 C C . LEU A 1 247 ? -17.455 18.008 23.951 1.00 48.41 247 LEU A C 1
ATOM 1951 O O . LEU A 1 247 ? -17.592 18.424 25.098 1.00 48.41 247 LEU A O 1
ATOM 1955 N N . GLY A 1 248 ? -18.493 17.585 23.222 1.00 46.75 248 GLY A N 1
ATOM 1956 C CA . GLY A 1 248 ? -19.889 17.606 23.671 1.00 46.75 248 GLY A CA 1
ATOM 1957 C C . GLY A 1 248 ? -20.216 16.574 24.753 1.00 46.75 248 GLY A C 1
ATOM 1958 O O . GLY A 1 248 ? -21.034 16.852 25.622 1.00 46.75 248 GLY A O 1
ATOM 1959 N N . GLN A 1 249 ? -19.524 15.428 24.781 1.00 45.09 249 GLN A N 1
ATOM 1960 C CA . GLN A 1 249 ? -19.676 14.425 25.849 1.00 45.09 249 GLN A CA 1
ATOM 1961 C C . GLN A 1 249 ? -19.038 14.826 27.193 1.00 45.09 249 GLN A C 1
ATOM 1963 O O . GLN A 1 249 ? -19.190 14.110 28.174 1.00 45.09 249 GLN A O 1
ATOM 1968 N N . ARG A 1 250 ? -18.329 15.963 27.265 1.00 43.84 250 ARG A N 1
ATOM 1969 C CA . ARG A 1 250 ? -17.835 16.545 28.529 1.00 43.84 250 ARG A CA 1
ATOM 1970 C C . ARG A 1 250 ? -18.694 17.703 29.051 1.00 43.84 250 ARG A C 1
ATOM 1972 O O . ARG A 1 250 ? -18.361 18.263 30.089 1.00 43.84 250 ARG A O 1
ATOM 1979 N N . ALA A 1 251 ? -19.756 18.074 28.334 1.00 36.97 251 ALA A N 1
ATOM 1980 C CA . ALA A 1 251 ? -20.670 19.152 28.714 1.00 36.97 251 ALA A CA 1
ATOM 1981 C C . ALA A 1 251 ? -22.036 18.649 29.231 1.00 36.97 251 ALA A C 1
ATOM 1983 O O . ALA A 1 251 ? -22.937 19.466 29.413 1.00 36.97 251 ALA A O 1
ATOM 1984 N N . ALA A 1 252 ? -22.186 17.338 29.459 1.00 37.97 252 ALA A N 1
ATOM 1985 C CA . ALA A 1 252 ? -23.369 16.700 30.040 1.00 37.97 252 ALA A CA 1
ATOM 1986 C C . ALA A 1 252 ? -23.003 15.962 31.332 1.00 37.97 252 ALA A C 1
ATOM 1988 O O . ALA A 1 252 ? -21.917 15.336 31.349 1.00 37.97 252 ALA A O 1
#

pLDDT: mean 78.72, std 14.25, range [33.22, 94.31]